Protein AF-A0A1Q7B709-F1 (afdb_monomer_lite)

Secondary structure (DSSP, 8-state):
-PBPB--HHHHHHHTT--HHHHHHHHHTT----STT-SS-SSTTS-BHHHHHHHHHHHHHTTTS-HHHHHHHHHHTHHHHHHHHHHHHHH---EEEEEEEEETTEEEEEEEEGGGHHHHHHTSSPPSEEEEEEHHHHHHHHHHHHHHHT---TTSBSS--TT-HHHHHHHHHHHHHHHHH-SS--TTT--PPPPPPPHHHHHHHHHHHHT-----

Radius of gyration: 16.64 Å; chains: 1; bounding box: 38×43×44 Å

pLDDT: mean 88.57, std 10.77, range [28.23, 97.81]

Foldseek 3Di:
DFFAWDAPVVLCQLLVHDPVNLVVCLVVVLAAAAQLDSAALPNGIRTLRRSVLSLQLVQVCVPDPSQLSSNCSSLPNLALVLQLLCCFVPVAFKKWKWFAQDVQAIDIHMDGPVCVVVVCVPHHDTPDMGIDGNNVSVVSSVVSCVVVVNDPPVHGSDDHCPPPLNVVSSVVSVVQSCVFCVGDGSVVDTDRRDGDDPVNSVVSVCSNVVPPPDD

Sequence (215 aa):
MPILTLTNRQLLALTNTTANQYRQDKFREQAVAAFGAAEPILEDRPLLVDAMAMIIRDDLARSIPRRAAATTVRAFWDKWIEAIARVEHRGEEVVFAVAEQSEGVWWCGTGPAQQLPAFVANQPPLRRLVIANAPQLYSELQNRADKLRFDLSAGDLFLAPDDPLFISWVTEFREQREALQRKFDPLHGGRAPPRPSAQQRKALEVLACGVAAGP

Structure (mmCIF, N/CA/C/O backbone):
data_AF-A0A1Q7B709-F1
#
_entry.id   AF-A0A1Q7B709-F1
#
loop_
_atom_site.group_PDB
_atom_site.id
_atom_site.type_symbol
_atom_site.label_atom_id
_atom_site.label_alt_id
_atom_site.label_comp_id
_atom_site.label_asym_id
_atom_site.label_entity_id
_atom_site.label_seq_id
_atom_site.pdbx_PDB_ins_code
_atom_site.Cartn_x
_atom_site.Cartn_y
_atom_site.Cartn_z
_atom_site.occupancy
_atom_site.B_iso_or_equiv
_atom_site.auth_seq_id
_atom_site.auth_comp_id
_atom_site.auth_asym_id
_atom_site.auth_atom_id
_atom_site.pdbx_PDB_model_num
ATOM 1 N N . MET A 1 1 ? -15.523 9.806 3.742 1.00 80.31 1 MET A N 1
ATOM 2 C CA . MET A 1 1 ? -15.758 9.490 5.172 1.00 80.31 1 MET A CA 1
ATOM 3 C C . MET A 1 1 ? -14.425 9.661 5.916 1.00 80.31 1 MET A C 1
ATOM 5 O O . MET A 1 1 ? -13.471 10.066 5.253 1.00 80.31 1 MET A O 1
ATOM 9 N N . PRO A 1 2 ? -14.298 9.507 7.253 1.00 89.94 2 PRO A N 1
ATOM 10 C CA . PRO A 1 2 ? -12.964 9.516 7.865 1.00 89.94 2 PRO A CA 1
ATOM 11 C C . PRO A 1 2 ? -12.120 8.341 7.355 1.00 89.94 2 PRO A C 1
ATOM 13 O O . PRO A 1 2 ? -12.664 7.301 6.983 1.00 89.94 2 PRO A O 1
ATOM 16 N N . ILE A 1 3 ? -10.795 8.492 7.381 1.00 91.94 3 ILE A N 1
ATOM 17 C CA . ILE A 1 3 ? -9.884 7.375 7.100 1.00 91.94 3 ILE A CA 1
ATOM 18 C C . ILE A 1 3 ? -9.846 6.461 8.325 1.00 91.94 3 ILE A C 1
ATOM 20 O O . ILE A 1 3 ? -9.596 6.917 9.444 1.00 91.94 3 ILE A O 1
ATOM 24 N N . LEU A 1 4 ? -10.065 5.164 8.118 1.00 93.12 4 LEU A N 1
ATOM 25 C CA . LEU A 1 4 ? -10.069 4.185 9.197 1.00 93.12 4 LEU A CA 1
ATOM 26 C C . LEU A 1 4 ? -8.676 3.997 9.800 1.00 93.12 4 LEU A C 1
ATOM 28 O O . LEU A 1 4 ? -7.665 3.875 9.103 1.00 93.12 4 LEU A O 1
ATOM 32 N N . THR A 1 5 ? -8.652 3.906 11.127 1.00 93.50 5 THR A N 1
ATOM 33 C CA . THR A 1 5 ? -7.454 3.601 11.909 1.00 93.50 5 THR A CA 1
ATOM 34 C C . THR A 1 5 ? -7.609 2.282 12.646 1.00 93.50 5 THR A C 1
ATOM 36 O O . THR A 1 5 ? -8.707 1.764 12.846 1.00 93.50 5 THR A O 1
ATOM 39 N N . LEU A 1 6 ? -6.475 1.734 13.051 1.00 92.44 6 LEU A N 1
ATOM 40 C CA . LEU A 1 6 ? -6.332 0.485 13.766 1.00 92.44 6 LEU A CA 1
ATOM 41 C C . LEU A 1 6 ? -5.486 0.723 15.012 1.00 92.44 6 LEU A C 1
ATOM 43 O O . LEU A 1 6 ? -4.665 1.632 15.078 1.00 92.44 6 LEU A O 1
ATOM 47 N N . THR A 1 7 ? -5.614 -0.163 15.987 1.00 92.50 7 THR A N 1
ATOM 48 C CA . THR A 1 7 ? -4.548 -0.392 16.965 1.00 92.50 7 THR A CA 1
ATOM 49 C C . THR A 1 7 ? -3.462 -1.275 16.347 1.00 92.50 7 THR A C 1
ATOM 51 O O . THR A 1 7 ? -3.735 -2.095 15.465 1.00 92.50 7 THR A O 1
ATOM 54 N N . ASN A 1 8 ? -2.237 -1.217 16.880 1.00 91.81 8 ASN A N 1
ATOM 55 C CA . ASN A 1 8 ? -1.156 -2.124 16.466 1.00 91.81 8 ASN A CA 1
ATOM 56 C C . ASN A 1 8 ? -1.558 -3.610 16.553 1.00 91.81 8 ASN A C 1
ATOM 58 O O . ASN A 1 8 ? -1.199 -4.410 15.692 1.00 91.81 8 ASN A O 1
ATOM 62 N N . ARG A 1 9 ? -2.363 -3.992 17.553 1.00 92.88 9 ARG A N 1
ATOM 63 C CA . ARG A 1 9 ? -2.880 -5.364 17.672 1.00 92.88 9 ARG A CA 1
ATOM 64 C C . ARG A 1 9 ? -3.806 -5.732 16.509 1.00 92.88 9 ARG A C 1
ATOM 66 O O . ARG A 1 9 ? -3.707 -6.845 16.000 1.00 92.88 9 ARG A O 1
ATOM 73 N N . GLN A 1 10 ? -4.696 -4.826 16.107 1.00 94.44 10 GLN A N 1
ATOM 74 C CA . GLN A 1 10 ? -5.619 -5.056 14.992 1.00 94.44 10 GLN A CA 1
ATOM 75 C C . GLN A 1 10 ? -4.877 -5.123 13.656 1.00 94.44 10 GLN A C 1
ATOM 77 O O . GLN A 1 10 ? -5.159 -6.025 12.872 1.00 94.44 10 GLN A O 1
ATOM 82 N N . LEU A 1 11 ? -3.886 -4.251 13.434 1.00 95.44 11 LEU A N 1
ATOM 83 C CA . LEU A 1 11 ? -3.010 -4.297 12.258 1.00 95.44 11 LEU A CA 1
ATOM 84 C C . LEU A 1 11 ? -2.342 -5.672 12.115 1.00 95.44 11 LEU A C 1
ATOM 86 O O . LEU A 1 11 ? -2.424 -6.313 11.067 1.00 95.44 11 LEU A O 1
ATOM 90 N N . LEU A 1 12 ? -1.716 -6.155 13.191 1.00 95.38 12 LEU A N 1
ATOM 91 C CA . LEU A 1 12 ? -1.047 -7.455 13.213 1.00 95.38 12 LEU A CA 1
ATOM 92 C C . LEU A 1 12 ? -2.025 -8.623 13.006 1.00 95.38 12 LEU A C 1
ATOM 94 O O . LEU A 1 12 ? -1.713 -9.564 12.278 1.00 95.38 12 LEU A O 1
ATOM 98 N N . ALA A 1 13 ? -3.225 -8.548 13.587 1.00 94.94 13 ALA A N 1
ATOM 99 C CA . ALA A 1 13 ? -4.262 -9.559 13.395 1.00 94.94 13 ALA A CA 1
ATOM 100 C C . ALA A 1 13 ? -4.782 -9.598 11.946 1.00 94.94 13 ALA A C 1
ATOM 102 O O . ALA A 1 13 ? -4.821 -10.668 11.344 1.00 94.94 13 ALA A O 1
ATOM 103 N N . LEU A 1 14 ? -5.112 -8.444 11.353 1.00 95.38 14 LEU A N 1
ATOM 104 C CA . LEU A 1 14 ? -5.592 -8.343 9.965 1.00 95.38 14 LEU A CA 1
ATOM 105 C C . LEU A 1 14 ? -4.566 -8.835 8.949 1.00 95.38 14 LEU A C 1
ATOM 107 O O . LEU A 1 14 ? -4.920 -9.357 7.895 1.00 95.38 14 LEU A O 1
ATOM 111 N N . THR A 1 15 ? -3.285 -8.682 9.256 1.00 95.56 15 THR A N 1
ATOM 112 C CA . THR A 1 15 ? -2.189 -9.068 8.363 1.00 95.56 15 THR A CA 1
ATOM 113 C C . THR A 1 15 ? -1.660 -10.470 8.654 1.00 95.56 15 THR A C 1
ATOM 115 O O . THR A 1 15 ? -0.709 -10.895 8.005 1.00 95.56 15 THR A O 1
ATOM 118 N N . ASN A 1 16 ? -2.258 -11.206 9.604 1.00 94.62 16 ASN A N 1
ATOM 119 C CA . ASN A 1 16 ? -1.751 -12.492 10.101 1.00 94.62 16 ASN A CA 1
ATOM 120 C C . ASN A 1 16 ? -0.254 -12.441 10.472 1.00 94.62 16 ASN A C 1
ATOM 122 O O . ASN A 1 16 ? 0.472 -13.423 10.329 1.00 94.62 16 ASN A O 1
ATOM 126 N N . THR A 1 17 ? 0.221 -11.285 10.940 1.00 95.19 17 THR A N 1
ATOM 127 C CA . THR A 1 17 ? 1.626 -11.053 11.273 1.00 95.19 17 THR A CA 1
ATOM 128 C C . THR A 1 17 ? 1.806 -11.118 12.782 1.00 95.19 17 THR A C 1
ATOM 130 O O . THR A 1 17 ? 1.151 -10.409 13.539 1.00 95.19 17 THR A O 1
ATOM 133 N N . THR A 1 18 ? 2.730 -11.950 13.257 1.00 95.88 18 THR A N 1
ATOM 134 C CA . THR A 1 18 ? 3.051 -11.981 14.693 1.00 95.88 18 THR A CA 1
ATOM 135 C C . THR A 1 18 ? 3.906 -10.776 15.092 1.00 95.88 18 THR A C 1
ATOM 137 O O . THR A 1 18 ? 4.687 -10.262 14.293 1.00 95.88 18 THR A O 1
ATOM 140 N N . ALA A 1 19 ? 3.858 -10.365 16.363 1.00 94.25 19 ALA A N 1
ATOM 141 C CA . ALA A 1 19 ? 4.724 -9.290 16.864 1.00 94.25 19 ALA A CA 1
ATOM 142 C C . ALA A 1 19 ? 6.224 -9.594 16.669 1.00 94.25 19 ALA A C 1
ATOM 144 O O . ALA A 1 19 ? 7.025 -8.694 16.419 1.00 94.25 19 ALA A O 1
ATOM 145 N N . ASN A 1 20 ? 6.622 -10.869 16.753 1.00 96.19 20 ASN A N 1
ATOM 146 C CA . ASN A 1 20 ? 8.004 -11.265 16.503 1.00 96.19 20 ASN A CA 1
ATOM 147 C C . ASN A 1 20 ? 8.388 -11.108 15.028 1.00 96.19 20 ASN A C 1
ATOM 149 O O . ASN A 1 20 ? 9.437 -10.540 14.733 1.00 96.19 20 ASN A O 1
ATOM 153 N N . GLN A 1 21 ? 7.522 -11.555 14.117 1.00 95.06 21 GLN A N 1
ATOM 154 C CA . GLN A 1 21 ? 7.723 -11.379 12.682 1.00 95.06 21 GLN A CA 1
ATOM 155 C C . GLN A 1 21 ? 7.777 -9.898 12.306 1.00 95.06 21 GLN A C 1
ATOM 157 O O . GLN A 1 21 ? 8.681 -9.498 11.585 1.00 95.06 21 GLN A O 1
ATOM 162 N N . TYR A 1 22 ? 6.894 -9.066 12.861 1.00 93.75 22 TYR A N 1
ATOM 163 C CA . TYR A 1 22 ? 6.904 -7.625 12.609 1.00 93.75 22 TYR A CA 1
ATOM 164 C C . TYR A 1 22 ? 8.218 -6.962 13.052 1.00 93.75 22 TYR A C 1
ATOM 166 O O . TYR A 1 22 ? 8.810 -6.185 12.306 1.00 93.75 22 TYR A O 1
ATOM 174 N N . ARG A 1 23 ? 8.743 -7.321 14.234 1.00 93.62 23 ARG A N 1
ATOM 175 C CA . ARG A 1 23 ? 10.065 -6.847 14.689 1.00 93.62 23 ARG A CA 1
ATOM 176 C C . ARG A 1 23 ? 11.200 -7.316 13.776 1.00 93.62 23 ARG A C 1
ATOM 178 O O . ARG A 1 23 ? 12.102 -6.535 13.481 1.00 93.62 23 ARG A O 1
ATOM 185 N N . GLN A 1 24 ? 11.164 -8.570 13.327 1.00 94.25 24 GLN A N 1
ATOM 186 C CA . GLN A 1 24 ? 12.161 -9.100 12.393 1.00 94.25 24 GLN A CA 1
ATOM 187 C C . GLN A 1 24 ? 12.094 -8.406 11.031 1.00 94.25 24 GLN A C 1
ATOM 189 O O . GLN A 1 24 ? 13.140 -8.088 10.470 1.00 94.25 24 GLN A O 1
ATOM 194 N N . ASP A 1 25 ? 10.887 -8.132 10.532 1.00 94.12 25 ASP A N 1
ATOM 195 C CA . ASP A 1 25 ? 10.677 -7.389 9.294 1.00 94.12 25 ASP A CA 1
ATOM 196 C C . ASP A 1 25 ? 11.301 -5.991 9.399 1.00 94.12 25 ASP A C 1
ATOM 198 O O . ASP A 1 25 ? 12.017 -5.581 8.487 1.00 94.12 25 ASP A O 1
ATOM 202 N N . LYS A 1 26 ? 11.116 -5.282 10.522 1.00 91.38 26 LYS A N 1
ATOM 203 C CA . LYS A 1 26 ? 11.765 -3.978 10.756 1.00 91.38 26 LYS A CA 1
ATOM 204 C C . LYS A 1 26 ? 13.289 -4.091 10.728 1.00 91.38 26 LYS A C 1
ATOM 206 O O . LYS A 1 26 ? 13.943 -3.381 9.970 1.00 91.38 26 LYS A O 1
ATOM 211 N N . PHE A 1 27 ? 13.848 -5.028 11.497 1.00 91.19 27 PHE A N 1
ATOM 212 C CA . PHE A 1 27 ? 15.299 -5.226 11.589 1.00 91.19 27 PHE A CA 1
ATOM 213 C C . PHE A 1 27 ? 15.944 -5.589 10.243 1.00 91.19 27 PHE A C 1
ATOM 215 O O . PHE A 1 27 ? 17.085 -5.223 9.981 1.00 91.19 27 PHE A O 1
ATOM 222 N N . ARG A 1 28 ? 15.220 -6.308 9.378 1.00 90.75 28 ARG A N 1
ATOM 223 C CA . ARG A 1 28 ? 15.708 -6.767 8.068 1.00 90.75 28 ARG A CA 1
ATOM 224 C C . ARG A 1 28 ? 15.340 -5.840 6.907 1.00 90.75 28 ARG A C 1
ATOM 226 O O . ARG A 1 28 ? 15.521 -6.240 5.758 1.00 90.75 28 ARG A O 1
ATOM 233 N N . GLU A 1 29 ? 14.807 -4.648 7.184 1.00 88.88 29 GLU A N 1
ATOM 234 C CA . GLU A 1 29 ? 14.332 -3.689 6.171 1.00 88.88 29 GLU A CA 1
ATOM 235 C C . GLU A 1 29 ? 13.220 -4.252 5.255 1.00 88.88 29 GLU A C 1
ATOM 237 O O . GLU A 1 29 ? 13.118 -3.909 4.076 1.00 88.88 29 GLU A O 1
ATOM 242 N N . GLN A 1 30 ? 12.393 -5.149 5.794 1.00 93.81 30 GLN A N 1
ATOM 243 C CA . GLN A 1 30 ? 11.277 -5.837 5.126 1.00 93.81 30 GLN A CA 1
ATOM 244 C C . GLN A 1 30 ? 9.901 -5.343 5.601 1.00 93.81 30 GLN A C 1
ATOM 246 O O . GLN A 1 30 ? 8.860 -5.815 5.129 1.00 93.81 30 GLN A O 1
ATOM 251 N N . ALA A 1 31 ? 9.884 -4.412 6.553 1.00 93.81 31 ALA A N 1
ATOM 252 C CA . ALA A 1 31 ? 8.671 -3.748 6.990 1.00 93.81 31 ALA A CA 1
ATOM 253 C C . ALA A 1 31 ? 8.192 -2.745 5.931 1.00 93.81 31 ALA A C 1
ATOM 255 O O . ALA A 1 31 ? 8.988 -2.155 5.190 1.00 93.81 31 ALA A O 1
ATOM 256 N N . VAL A 1 32 ? 6.874 -2.607 5.841 1.00 94.94 32 VAL A N 1
ATOM 257 C CA . VAL A 1 32 ? 6.184 -1.757 4.875 1.00 94.94 32 VAL A CA 1
ATOM 258 C C . VAL A 1 32 ? 4.978 -1.123 5.546 1.00 94.94 32 VAL A C 1
ATOM 260 O O . VAL A 1 32 ? 4.360 -1.727 6.422 1.00 94.94 32 VAL A O 1
ATOM 263 N N . ALA A 1 33 ? 4.654 0.075 5.098 1.00 94.50 33 ALA A N 1
ATOM 264 C CA . ALA A 1 33 ? 3.489 0.842 5.485 1.00 94.50 33 ALA A CA 1
ATOM 265 C C . ALA A 1 33 ? 3.070 1.728 4.303 1.00 94.50 33 ALA A C 1
ATOM 267 O O . ALA A 1 33 ? 3.724 1.740 3.249 1.00 94.50 33 ALA A O 1
ATOM 268 N N . ALA A 1 34 ? 1.977 2.461 4.472 1.00 91.69 34 ALA A N 1
ATOM 269 C CA . ALA A 1 34 ? 1.535 3.450 3.510 1.00 91.69 34 ALA A CA 1
ATOM 270 C C . ALA A 1 34 ? 2.602 4.533 3.258 1.00 91.69 34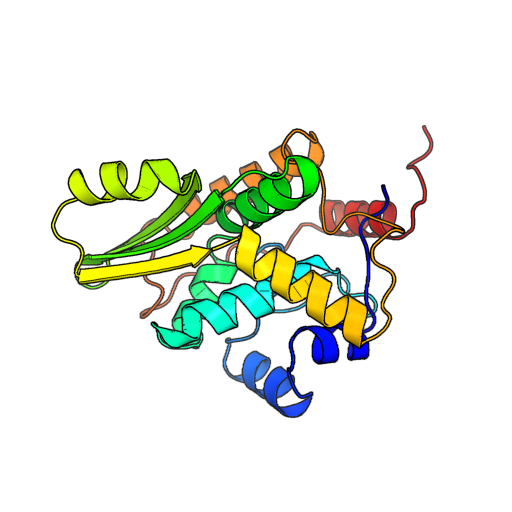 ALA A C 1
ATOM 272 O O . ALA A 1 34 ? 3.561 4.697 4.017 1.00 91.69 34 ALA A O 1
ATOM 273 N N . PHE A 1 35 ? 2.436 5.277 2.163 1.00 89.88 35 PHE A N 1
ATOM 274 C CA . PHE A 1 35 ? 3.329 6.369 1.748 1.00 89.88 35 PHE A CA 1
ATOM 275 C C . PHE A 1 35 ? 4.799 5.978 1.586 1.00 89.88 35 PHE A C 1
ATOM 277 O O . PHE A 1 35 ? 5.712 6.739 1.908 1.00 89.88 35 PHE A O 1
ATOM 284 N N . GLY A 1 36 ? 5.045 4.754 1.136 1.00 87.62 36 GLY A N 1
ATOM 285 C CA . GLY A 1 36 ? 6.398 4.265 0.913 1.00 87.62 36 GLY A CA 1
ATOM 286 C C . GLY A 1 36 ? 7.236 4.081 2.180 1.00 87.62 36 GLY A C 1
ATOM 287 O O . GLY A 1 36 ? 8.447 3.858 2.094 1.00 87.62 36 GLY A O 1
ATOM 288 N N . ALA A 1 37 ? 6.620 4.156 3.362 1.00 89.50 37 ALA A N 1
ATOM 289 C CA . ALA A 1 37 ? 7.320 4.052 4.630 1.00 89.50 37 ALA A CA 1
ATOM 290 C C . ALA A 1 37 ? 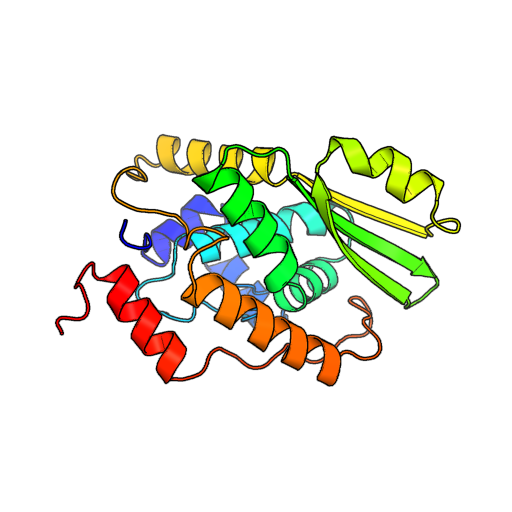7.614 2.591 5.005 1.00 89.50 37 ALA A C 1
ATOM 292 O O . ALA A 1 37 ? 6.977 1.648 4.539 1.00 89.50 37 ALA A O 1
ATOM 293 N N . ALA A 1 38 ? 8.612 2.395 5.869 1.00 89.31 38 ALA A N 1
ATOM 294 C CA . ALA A 1 38 ? 8.866 1.092 6.487 1.00 89.31 38 ALA A CA 1
ATOM 295 C C . ALA A 1 38 ? 7.942 0.825 7.686 1.00 89.31 38 ALA A C 1
ATOM 297 O O . ALA A 1 38 ? 7.792 -0.318 8.099 1.00 89.31 38 ALA A O 1
ATOM 298 N N . GLU A 1 39 ? 7.350 1.872 8.259 1.00 90.12 39 GLU A N 1
ATOM 299 C CA . GLU A 1 39 ? 6.545 1.808 9.478 1.00 90.12 39 GLU A CA 1
ATOM 300 C C . GLU A 1 39 ? 5.354 2.767 9.369 1.00 90.12 39 GLU A C 1
ATOM 302 O O . GLU A 1 39 ? 5.475 3.766 8.648 1.00 90.12 39 GLU A O 1
ATOM 307 N N . PRO A 1 40 ? 4.234 2.485 10.068 1.00 90.31 40 PRO A N 1
ATOM 308 C CA . PRO A 1 40 ? 3.076 3.367 10.104 1.00 90.31 40 PRO A CA 1
ATOM 309 C C . PRO A 1 40 ? 3.467 4.792 10.471 1.00 90.31 40 PRO A C 1
ATOM 311 O O . PRO A 1 40 ? 4.267 5.028 11.373 1.00 90.31 40 PRO A O 1
ATOM 314 N N . ILE A 1 41 ? 2.872 5.750 9.773 1.00 86.50 41 ILE A N 1
ATOM 315 C CA . ILE A 1 41 ? 3.125 7.174 10.009 1.00 86.50 41 ILE A CA 1
ATOM 316 C C . ILE A 1 41 ? 2.553 7.625 11.349 1.00 86.50 41 ILE A C 1
ATOM 318 O O . ILE A 1 41 ? 3.147 8.460 12.030 1.00 86.50 41 ILE A O 1
ATOM 322 N N . LEU A 1 42 ? 1.389 7.079 11.692 1.00 85.69 42 LEU A N 1
ATOM 323 C CA . LEU A 1 42 ? 0.704 7.295 12.954 1.00 85.69 42 LEU A CA 1
ATOM 324 C C . LEU A 1 42 ? 0.964 6.063 13.829 1.00 85.69 42 LEU A C 1
ATOM 326 O O . LEU A 1 42 ? 0.177 5.123 13.832 1.00 85.69 42 LEU A O 1
ATOM 330 N N . GLU A 1 43 ? 2.104 6.032 14.520 1.00 77.94 43 GLU A N 1
ATOM 331 C CA . GLU A 1 43 ? 2.618 4.819 15.188 1.00 77.94 43 GLU A CA 1
ATOM 332 C C . GLU A 1 43 ? 1.644 4.214 16.219 1.00 77.94 43 GLU A C 1
ATOM 334 O O . GLU A 1 43 ? 1.508 2.989 16.305 1.00 77.94 43 GLU A O 1
ATOM 339 N N . ASP A 1 44 ? 0.921 5.060 16.957 1.00 82.38 44 ASP A N 1
ATOM 340 C CA . ASP A 1 44 ? -0.067 4.631 17.958 1.00 82.38 44 ASP A CA 1
ATOM 341 C C . ASP A 1 44 ? -1.441 4.300 17.357 1.00 82.38 44 ASP A C 1
ATOM 343 O O . ASP A 1 44 ? -2.246 3.602 17.980 1.00 82.38 44 ASP A O 1
ATOM 347 N N . ARG A 1 45 ? -1.716 4.794 16.143 1.00 85.56 45 ARG A N 1
ATOM 348 C CA . ARG A 1 45 ? -2.982 4.606 15.421 1.00 85.56 45 ARG A CA 1
ATOM 349 C C . ARG A 1 45 ? -2.730 4.344 13.931 1.00 85.56 45 ARG A C 1
ATOM 351 O O . ARG A 1 45 ? -3.054 5.214 13.118 1.00 85.56 45 ARG A O 1
ATOM 358 N N . PRO A 1 46 ? -2.140 3.188 13.564 1.00 91.00 46 PRO A N 1
ATOM 359 C CA . PRO A 1 46 ? -1.901 2.855 12.165 1.00 91.00 46 PRO A CA 1
ATOM 360 C C . PRO A 1 46 ? -3.154 3.022 11.310 1.00 91.00 46 PRO A C 1
ATOM 362 O O . PRO A 1 46 ? -4.269 2.771 11.770 1.00 91.00 46 PRO A O 1
ATOM 365 N N . LEU A 1 47 ? -2.979 3.415 10.056 1.00 94.00 47 LEU A N 1
ATOM 366 C CA . LEU A 1 47 ? -4.085 3.512 9.114 1.00 94.00 47 LEU A CA 1
ATOM 367 C C . LEU A 1 47 ? -4.477 2.104 8.645 1.00 94.00 47 LEU A C 1
ATOM 369 O O . LEU A 1 47 ? -3.628 1.218 8.529 1.00 94.00 47 LEU A O 1
ATOM 373 N N . LEU A 1 48 ? -5.745 1.886 8.295 1.00 94.62 48 LEU A N 1
ATOM 374 C CA . LEU A 1 48 ? -6.177 0.616 7.694 1.00 94.62 48 LEU A CA 1
ATOM 375 C C . LEU A 1 48 ? -5.394 0.301 6.406 1.00 94.62 48 LEU A C 1
ATOM 377 O O . LEU A 1 48 ? -5.058 -0.853 6.141 1.00 94.62 48 LEU A O 1
ATOM 381 N N . VAL A 1 49 ? -5.017 1.332 5.646 1.00 95.69 49 VAL A N 1
ATOM 382 C CA . VAL A 1 49 ? -4.172 1.194 4.453 1.00 95.69 49 VAL A CA 1
ATOM 383 C C . VAL A 1 49 ? -2.764 0.647 4.746 1.00 95.69 49 VAL A C 1
ATOM 385 O O . VAL A 1 49 ? -2.161 0.017 3.874 1.00 95.69 49 VAL A O 1
ATOM 388 N N . ASP A 1 50 ? -2.249 0.780 5.975 1.00 96.38 50 ASP A N 1
ATOM 389 C CA . ASP A 1 50 ? -0.984 0.143 6.369 1.00 96.38 50 ASP A CA 1
ATOM 390 C C . ASP A 1 50 ? -1.105 -1.392 6.346 1.00 96.38 50 ASP A C 1
ATOM 392 O O . ASP A 1 50 ? -0.163 -2.087 5.957 1.00 96.38 50 ASP A O 1
ATOM 396 N N . ALA A 1 51 ? -2.286 -1.937 6.672 1.00 96.75 51 ALA A N 1
ATOM 397 C CA . ALA A 1 51 ? -2.557 -3.370 6.544 1.00 96.75 51 ALA A CA 1
ATOM 398 C C . ALA A 1 51 ? -2.509 -3.821 5.076 1.00 96.75 51 ALA A C 1
ATOM 400 O O . ALA A 1 51 ? -1.951 -4.881 4.781 1.00 96.75 51 ALA A O 1
ATOM 401 N N . MET A 1 52 ? -3.019 -3.006 4.145 1.00 97.31 52 MET A N 1
ATOM 402 C CA . MET A 1 52 ? -2.926 -3.306 2.712 1.00 97.31 52 MET A CA 1
ATOM 403 C C . MET A 1 52 ? -1.487 -3.318 2.209 1.00 97.31 52 MET A C 1
ATOM 405 O O . MET A 1 52 ? -1.133 -4.223 1.456 1.00 97.31 52 MET A O 1
ATOM 409 N N . ALA A 1 53 ? -0.634 -2.396 2.666 1.00 97.19 53 ALA A N 1
ATOM 410 C CA . ALA A 1 53 ? 0.791 -2.420 2.324 1.00 97.19 53 ALA A CA 1
ATOM 411 C C . ALA A 1 53 ? 1.429 -3.772 2.697 1.00 97.19 53 ALA A C 1
ATOM 413 O O . ALA A 1 53 ? 2.136 -4.387 1.893 1.00 97.19 53 ALA A O 1
ATOM 414 N N . MET A 1 54 ? 1.144 -4.264 3.908 1.00 97.81 54 MET A N 1
ATOM 415 C CA . MET A 1 54 ? 1.650 -5.549 4.398 1.00 97.81 54 MET A CA 1
ATOM 416 C C . MET A 1 54 ? 1.095 -6.735 3.599 1.00 97.81 54 MET A C 1
ATOM 418 O O . MET A 1 54 ? 1.870 -7.614 3.220 1.00 97.81 54 MET A O 1
ATOM 422 N N . ILE A 1 55 ? -0.208 -6.735 3.293 1.00 97.69 55 ILE A N 1
ATOM 423 C CA . ILE A 1 55 ? -0.866 -7.778 2.489 1.00 97.69 55 ILE A CA 1
ATOM 424 C C . ILE A 1 55 ? -0.269 -7.842 1.078 1.00 97.69 55 ILE A C 1
ATOM 426 O O . ILE A 1 55 ? 0.102 -8.925 0.630 1.00 97.69 55 ILE A O 1
ATOM 430 N N . ILE A 1 56 ? -0.098 -6.700 0.404 1.00 97.25 56 ILE A N 1
ATOM 431 C CA . ILE A 1 56 ? 0.491 -6.642 -0.944 1.00 97.25 56 ILE A CA 1
ATOM 432 C C . ILE A 1 56 ? 1.933 -7.157 -0.919 1.00 97.25 56 ILE A C 1
ATOM 434 O O . ILE A 1 56 ? 2.322 -7.950 -1.774 1.00 97.25 56 ILE A O 1
ATOM 438 N N . ARG A 1 57 ? 2.740 -6.761 0.076 1.00 96.50 57 ARG A N 1
ATOM 439 C CA . ARG A 1 57 ? 4.108 -7.284 0.229 1.00 96.50 57 ARG A CA 1
ATOM 440 C C . ARG A 1 57 ? 4.095 -8.802 0.378 1.00 96.50 57 ARG A C 1
ATOM 442 O O . ARG A 1 57 ? 4.923 -9.468 -0.237 1.00 96.50 57 ARG A O 1
ATOM 449 N N . ASP A 1 58 ? 3.220 -9.333 1.225 1.00 96.88 58 ASP A N 1
ATOM 450 C CA . ASP A 1 58 ? 3.158 -10.769 1.494 1.00 96.88 58 ASP A CA 1
ATOM 451 C C . ASP A 1 58 ? 2.694 -11.560 0.268 1.00 96.88 58 ASP A C 1
ATOM 453 O O . ASP A 1 58 ? 3.216 -12.648 0.026 1.00 96.88 58 ASP A O 1
ATOM 457 N N . ASP A 1 59 ? 1.797 -10.992 -0.539 1.00 97.06 59 ASP A N 1
ATOM 458 C CA . ASP A 1 59 ? 1.388 -11.569 -1.817 1.00 97.06 59 ASP A CA 1
ATOM 459 C C . ASP A 1 59 ? 2.544 -11.595 -2.829 1.00 97.06 59 ASP A C 1
ATOM 461 O O . ASP A 1 59 ? 2.904 -12.659 -3.334 1.00 97.06 59 ASP A O 1
ATOM 465 N N . LEU A 1 60 ? 3.238 -10.468 -3.027 1.00 95.56 60 LEU A N 1
ATOM 466 C CA . LEU A 1 60 ? 4.422 -10.406 -3.895 1.00 95.56 60 LEU A CA 1
ATOM 467 C C . LEU A 1 60 ? 5.541 -11.346 -3.422 1.00 95.56 60 LEU A C 1
ATOM 469 O O . LEU A 1 60 ? 6.232 -11.963 -4.237 1.00 95.56 60 LEU A O 1
ATOM 473 N N . ALA A 1 61 ? 5.722 -11.488 -2.106 1.00 95.56 61 ALA A N 1
ATOM 474 C CA . ALA A 1 61 ? 6.754 -12.337 -1.514 1.00 95.56 61 ALA A CA 1
ATOM 475 C C . ALA A 1 61 ? 6.564 -13.839 -1.807 1.00 95.56 61 ALA A C 1
ATOM 477 O O . ALA A 1 61 ? 7.477 -14.626 -1.551 1.00 95.56 61 ALA A O 1
ATOM 478 N N . ARG A 1 62 ? 5.415 -14.245 -2.366 1.00 94.56 62 ARG A N 1
ATOM 479 C CA . ARG A 1 62 ? 5.195 -15.604 -2.889 1.00 94.56 62 ARG A CA 1
ATOM 480 C C . ARG A 1 62 ? 5.980 -15.873 -4.175 1.00 94.56 62 ARG A C 1
ATOM 482 O O . ARG A 1 62 ? 6.234 -17.031 -4.491 1.00 94.56 62 ARG A O 1
ATOM 489 N N . SER A 1 63 ? 6.369 -14.828 -4.908 1.00 92.88 63 SER A N 1
ATOM 490 C CA . SER A 1 63 ? 7.033 -14.942 -6.217 1.00 92.88 63 SER A CA 1
ATOM 491 C C . SER A 1 63 ? 8.401 -14.259 -6.288 1.00 92.88 63 SER A C 1
ATOM 493 O O . SER A 1 63 ? 9.212 -14.608 -7.146 1.00 92.88 63 SER A O 1
ATOM 495 N N . ILE A 1 64 ? 8.685 -13.296 -5.407 1.00 91.44 64 ILE A N 1
ATOM 496 C CA . ILE A 1 64 ? 9.988 -12.617 -5.317 1.00 91.44 64 ILE A CA 1
ATOM 497 C C . ILE A 1 64 ? 10.510 -12.611 -3.876 1.00 91.44 64 ILE A C 1
ATOM 499 O O . ILE A 1 64 ? 9.723 -12.750 -2.942 1.00 91.44 64 ILE A O 1
ATOM 503 N N . PRO A 1 65 ? 11.827 -12.429 -3.647 1.00 92.12 65 PRO A N 1
ATOM 504 C CA . PRO A 1 65 ? 12.360 -12.346 -2.291 1.00 92.12 65 PRO A CA 1
ATOM 505 C C . PRO A 1 65 ? 11.624 -11.293 -1.453 1.00 92.12 65 PRO A C 1
ATOM 507 O O . PRO A 1 65 ? 11.378 -10.184 -1.922 1.00 92.12 65 PRO A O 1
ATOM 510 N N . ARG A 1 66 ? 11.328 -11.598 -0.184 1.00 93.94 66 ARG A N 1
ATOM 511 C CA . ARG A 1 66 ? 10.559 -10.709 0.713 1.00 93.94 66 ARG A CA 1
ATOM 512 C C . ARG A 1 66 ? 11.115 -9.284 0.798 1.00 93.94 66 ARG A C 1
ATOM 514 O O . ARG A 1 66 ? 10.346 -8.329 0.830 1.00 93.94 66 ARG A O 1
ATOM 521 N N . ARG A 1 67 ? 12.445 -9.127 0.791 1.00 91.69 67 ARG A N 1
ATOM 522 C CA . ARG A 1 67 ? 13.102 -7.808 0.738 1.00 91.69 67 ARG A CA 1
ATOM 523 C C . ARG A 1 67 ? 12.757 -7.054 -0.546 1.00 91.69 67 ARG A C 1
ATOM 525 O O . ARG A 1 67 ? 12.438 -5.876 -0.478 1.00 91.69 67 ARG A O 1
ATOM 532 N N . ALA A 1 68 ? 12.760 -7.738 -1.686 1.00 90.31 68 ALA A N 1
ATOM 533 C CA . ALA A 1 68 ? 12.395 -7.165 -2.976 1.00 90.31 68 ALA A CA 1
ATOM 534 C C . ALA A 1 68 ? 10.912 -6.771 -3.021 1.00 90.31 68 ALA A C 1
ATOM 536 O O . ALA A 1 68 ? 10.587 -5.672 -3.468 1.00 90.31 68 ALA A O 1
ATOM 537 N N . ALA A 1 69 ? 10.025 -7.610 -2.476 1.00 93.75 69 ALA A N 1
ATOM 538 C CA . ALA A 1 69 ? 8.612 -7.275 -2.298 1.00 93.75 69 ALA A CA 1
ATOM 539 C C . ALA A 1 69 ? 8.433 -6.020 -1.432 1.00 93.75 69 ALA A C 1
ATOM 541 O O . ALA A 1 69 ? 7.738 -5.089 -1.831 1.00 93.75 69 ALA A O 1
ATOM 542 N N . ALA A 1 70 ? 9.121 -5.942 -0.289 1.00 94.00 70 ALA A N 1
ATOM 543 C CA . ALA A 1 70 ? 9.050 -4.787 0.600 1.00 94.00 70 ALA A CA 1
ATOM 544 C C . ALA A 1 70 ? 9.600 -3.505 -0.043 1.00 94.00 70 ALA A C 1
ATOM 546 O O . ALA A 1 70 ? 9.015 -2.432 0.094 1.00 94.00 70 ALA A O 1
ATOM 547 N N . THR A 1 71 ? 10.715 -3.601 -0.769 1.00 91.38 71 THR A N 1
ATOM 548 C CA . THR A 1 71 ? 11.261 -2.488 -1.557 1.00 91.38 71 THR A CA 1
ATOM 549 C C . THR A 1 71 ? 10.284 -2.048 -2.640 1.00 91.38 71 THR A C 1
ATOM 551 O O . THR A 1 71 ? 10.101 -0.852 -2.818 1.00 91.38 71 THR A O 1
ATOM 554 N N . THR A 1 72 ? 9.607 -2.981 -3.310 1.00 91.56 72 THR A N 1
ATOM 555 C CA . THR A 1 72 ? 8.635 -2.677 -4.371 1.00 91.56 72 THR A CA 1
ATOM 556 C C . THR A 1 72 ? 7.393 -1.975 -3.832 1.00 91.56 72 THR A C 1
ATOM 558 O O . THR A 1 72 ? 7.022 -0.925 -4.348 1.00 91.56 72 THR A O 1
ATOM 561 N N . VAL A 1 73 ? 6.794 -2.495 -2.754 1.00 94.12 73 VAL A N 1
ATOM 562 C CA . VAL A 1 73 ? 5.637 -1.865 -2.093 1.00 94.12 73 VAL A CA 1
ATOM 563 C C . VAL A 1 73 ? 5.983 -0.464 -1.609 1.00 94.12 73 VAL A C 1
ATOM 565 O O . VAL A 1 73 ? 5.196 0.461 -1.795 1.00 94.12 73 VAL A O 1
ATOM 568 N N . ARG A 1 74 ? 7.172 -0.278 -1.025 1.00 92.12 74 ARG A N 1
ATOM 569 C CA . ARG A 1 74 ? 7.598 1.049 -0.579 1.00 92.12 74 ARG A CA 1
ATOM 570 C C . ARG A 1 74 ? 7.871 1.988 -1.741 1.00 92.12 74 ARG A C 1
ATOM 572 O O . ARG A 1 74 ? 7.447 3.133 -1.714 1.00 92.12 74 ARG A O 1
ATOM 579 N N . ALA A 1 75 ? 8.589 1.512 -2.750 1.00 89.69 75 ALA A N 1
ATOM 580 C CA . ALA A 1 75 ? 8.965 2.326 -3.888 1.00 89.69 75 ALA A CA 1
ATOM 581 C C . ALA A 1 75 ? 7.741 2.771 -4.680 1.00 89.69 75 ALA A C 1
ATOM 583 O O . ALA A 1 75 ? 7.701 3.926 -5.041 1.00 89.69 75 ALA A O 1
ATOM 584 N N . PHE A 1 76 ? 6.740 1.920 -4.902 1.00 91.75 76 PHE A N 1
ATOM 585 C CA . PHE A 1 76 ? 5.615 2.213 -5.798 1.00 91.75 76 PHE A CA 1
ATOM 586 C C . PHE A 1 76 ? 4.290 2.411 -5.067 1.00 91.75 76 PHE A C 1
ATOM 588 O O . PHE A 1 76 ? 3.244 1.980 -5.558 1.00 91.75 76 PHE A O 1
ATOM 595 N N . TRP A 1 77 ? 4.333 3.088 -3.914 1.00 93.25 77 TRP A N 1
ATOM 596 C CA . TRP A 1 77 ? 3.132 3.529 -3.197 1.00 93.25 77 TRP A CA 1
ATOM 597 C C . TRP A 1 77 ? 2.115 4.173 -4.131 1.00 93.25 77 TRP A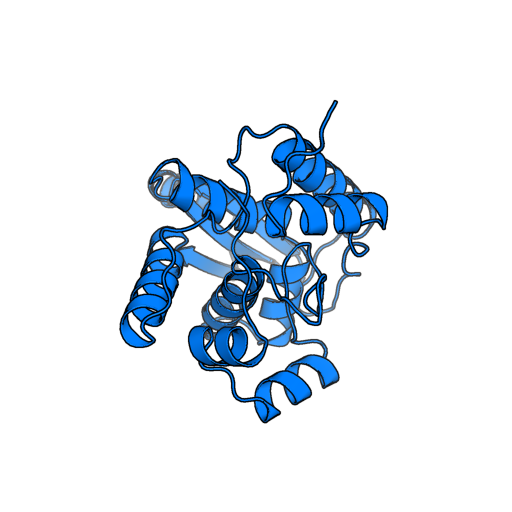 C 1
ATOM 599 O O . TRP A 1 77 ? 0.972 3.733 -4.138 1.00 93.25 77 TRP A O 1
ATOM 609 N N . ASP A 1 78 ? 2.544 5.113 -4.982 1.00 93.19 78 ASP A N 1
ATOM 610 C CA . ASP A 1 78 ? 1.663 5.823 -5.916 1.00 93.19 78 ASP A CA 1
ATOM 611 C C . ASP A 1 78 ? 0.867 4.889 -6.837 1.00 93.19 78 ASP A C 1
ATOM 613 O O . ASP A 1 78 ? -0.257 5.208 -7.204 1.00 93.19 78 ASP A O 1
ATOM 617 N N . LYS A 1 79 ? 1.421 3.725 -7.197 1.00 94.31 79 LYS A N 1
ATOM 618 C CA . LYS A 1 79 ? 0.776 2.775 -8.113 1.00 94.31 79 LYS A CA 1
ATOM 619 C C . LYS A 1 79 ? -0.207 1.865 -7.406 1.00 94.31 79 LYS A C 1
ATOM 621 O O . LYS A 1 79 ? -1.324 1.677 -7.887 1.00 94.31 79 LYS A O 1
ATOM 626 N N . TRP A 1 80 ? 0.205 1.268 -6.292 1.00 95.75 80 TRP A N 1
ATOM 627 C CA . TRP A 1 80 ? -0.669 0.323 -5.614 1.00 95.75 80 TRP A CA 1
ATOM 628 C C . TRP A 1 80 ? -1.770 1.037 -4.833 1.00 95.75 80 TRP A C 1
ATOM 630 O O . TRP A 1 80 ? -2.884 0.522 -4.797 1.00 95.75 80 TRP A O 1
ATOM 640 N N . ILE A 1 81 ? -1.524 2.231 -4.276 1.00 96.06 81 ILE A N 1
ATOM 641 C CA . ILE A 1 81 ? -2.588 2.973 -3.592 1.00 96.06 81 ILE A CA 1
ATOM 642 C C . ILE A 1 81 ? -3.673 3.424 -4.568 1.00 96.06 81 ILE A C 1
ATOM 644 O O . ILE A 1 81 ? -4.851 3.350 -4.242 1.00 96.06 81 ILE A O 1
ATOM 648 N N . GLU A 1 82 ? -3.296 3.805 -5.791 1.00 96.06 82 GLU A N 1
ATOM 649 C CA . GLU A 1 82 ? -4.241 4.115 -6.865 1.00 96.06 82 GLU A CA 1
ATOM 650 C C . GLU A 1 82 ? -5.111 2.903 -7.214 1.00 96.06 82 GLU A C 1
ATOM 652 O O . GLU A 1 82 ? -6.324 3.046 -7.366 1.00 96.06 82 GLU A O 1
ATOM 657 N N . ALA A 1 83 ? -4.525 1.702 -7.280 1.00 96.38 83 ALA A N 1
ATOM 658 C CA . ALA A 1 83 ? -5.296 0.479 -7.496 1.00 96.38 83 ALA A CA 1
ATOM 659 C C . ALA A 1 83 ? -6.317 0.251 -6.372 1.00 96.38 83 ALA A C 1
ATOM 661 O O . ALA A 1 83 ? -7.488 0.006 -6.650 1.00 96.38 83 ALA A O 1
ATOM 662 N N . ILE A 1 84 ? -5.892 0.378 -5.113 1.00 96.88 84 ILE A N 1
ATOM 663 C CA . ILE A 1 84 ? -6.770 0.177 -3.954 1.00 96.88 84 ILE A CA 1
ATOM 664 C C . ILE A 1 84 ? -7.874 1.237 -3.884 1.00 96.88 84 ILE A C 1
ATOM 666 O O . ILE A 1 84 ? -9.028 0.876 -3.682 1.00 96.88 84 ILE A O 1
ATOM 670 N N . ALA A 1 85 ? -7.562 2.512 -4.124 1.00 96.31 85 ALA A N 1
ATOM 671 C CA . ALA A 1 85 ? -8.555 3.586 -4.119 1.00 96.31 85 ALA A CA 1
ATOM 672 C C . ALA A 1 85 ? -9.616 3.395 -5.218 1.00 96.31 85 ALA A C 1
ATOM 674 O O . ALA A 1 85 ? -10.800 3.629 -4.989 1.00 96.31 85 ALA A O 1
ATOM 675 N N . ARG A 1 86 ? -9.225 2.919 -6.408 1.00 96.56 86 ARG A N 1
ATOM 676 C CA . ARG A 1 86 ? -10.173 2.599 -7.492 1.00 96.56 86 ARG A CA 1
ATOM 677 C C . ARG A 1 86 ? -11.048 1.388 -7.166 1.00 96.56 86 ARG A C 1
ATOM 679 O O . ARG A 1 86 ? -12.233 1.399 -7.486 1.00 96.56 86 ARG A O 1
ATOM 686 N N . VAL A 1 87 ? -10.493 0.368 -6.515 1.00 96.62 87 VAL A N 1
ATOM 687 C CA . VAL A 1 87 ? -11.272 -0.788 -6.044 1.00 96.62 87 VAL A CA 1
ATOM 688 C C . VAL A 1 87 ? -12.288 -0.354 -4.991 1.00 96.62 87 VAL A C 1
ATOM 690 O O . VAL A 1 87 ? -13.473 -0.622 -5.151 1.00 96.62 87 VAL A O 1
ATOM 693 N N . GLU A 1 88 ? -11.840 0.346 -3.950 1.00 95.88 88 GLU A N 1
ATOM 694 C CA . GLU A 1 88 ? -12.689 0.760 -2.830 1.00 95.88 88 GLU A CA 1
ATOM 695 C C . GLU A 1 88 ? -13.814 1.704 -3.270 1.00 95.88 88 GLU A C 1
ATOM 697 O O . GLU A 1 88 ? -14.980 1.452 -2.980 1.00 95.88 88 GLU A O 1
ATOM 702 N N . HIS A 1 89 ? -13.479 2.772 -3.998 1.00 96.31 89 HIS A N 1
ATOM 703 C CA . HIS A 1 89 ? -14.432 3.852 -4.277 1.00 96.31 89 HIS A CA 1
ATOM 704 C C . HIS A 1 89 ? -15.246 3.640 -5.554 1.00 96.31 89 HIS A C 1
ATOM 706 O O . HIS A 1 89 ? -16.260 4.306 -5.754 1.00 96.31 89 HIS A O 1
ATOM 712 N N . ARG A 1 90 ? -14.797 2.758 -6.456 1.00 95.88 90 ARG A N 1
ATOM 713 C CA . ARG A 1 90 ? -15.407 2.588 -7.788 1.00 95.88 90 ARG A CA 1
ATOM 714 C C . ARG A 1 90 ? -15.683 1.134 -8.170 1.00 95.88 90 ARG A C 1
ATOM 716 O O 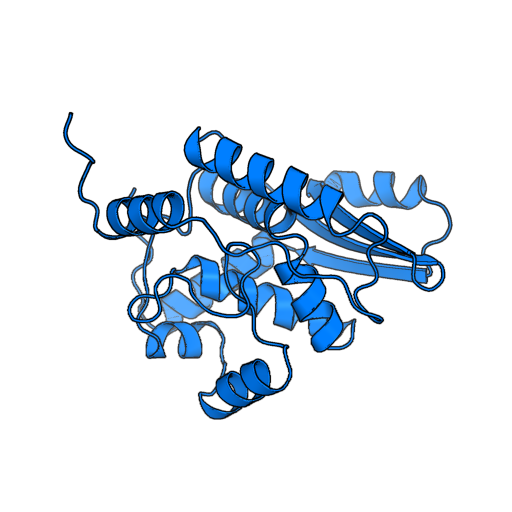. ARG A 1 90 ? -16.289 0.904 -9.213 1.00 95.88 90 ARG A O 1
ATOM 723 N N . GLY A 1 91 ? -15.259 0.157 -7.365 1.00 94.69 91 GLY A N 1
ATOM 724 C CA . GLY A 1 91 ? -15.451 -1.267 -7.660 1.00 94.69 91 GLY A CA 1
ATOM 725 C C . GLY A 1 91 ? -14.709 -1.740 -8.912 1.00 94.69 91 GLY A C 1
ATOM 726 O O . GLY A 1 91 ? -15.128 -2.702 -9.551 1.00 94.69 91 GLY A O 1
ATOM 727 N N . GLU A 1 92 ? -13.643 -1.044 -9.312 1.00 95.50 92 GLU A N 1
ATOM 728 C CA . GLU A 1 92 ? -12.944 -1.335 -10.562 1.00 95.50 92 GLU A CA 1
ATOM 729 C C . GLU A 1 92 ? -12.005 -2.546 -10.443 1.00 95.50 92 GLU A C 1
ATOM 731 O O . GLU A 1 92 ? -11.269 -2.700 -9.468 1.00 95.50 92 GLU A O 1
ATOM 736 N N . GLU A 1 93 ? -11.942 -3.369 -11.492 1.00 95.25 93 GLU A N 1
ATOM 737 C CA . GLU A 1 93 ? -11.002 -4.492 -11.575 1.00 95.25 93 GLU A CA 1
ATOM 738 C C . GLU A 1 93 ? -9.601 -4.025 -11.995 1.00 95.25 93 GLU A C 1
ATOM 740 O O . GLU A 1 93 ? -9.218 -4.076 -13.168 1.00 95.25 93 GLU A O 1
ATOM 745 N N . VAL A 1 94 ? -8.823 -3.542 -11.026 1.00 95.44 94 VAL A N 1
ATOM 746 C CA . VAL A 1 94 ? -7.468 -3.003 -11.234 1.00 95.44 94 VAL A CA 1
ATOM 747 C C . VAL A 1 94 ? -6.410 -3.960 -10.681 1.00 95.44 94 VAL A C 1
ATOM 749 O O . VAL A 1 94 ? -6.606 -4.615 -9.661 1.00 95.44 94 VAL A O 1
ATOM 752 N N . VAL A 1 95 ? -5.256 -4.046 -11.338 1.00 95.00 95 VAL A N 1
ATOM 753 C CA . VAL A 1 95 ? -4.099 -4.811 -10.855 1.00 95.00 95 VAL A CA 1
ATOM 754 C C . VAL A 1 95 ? -2.911 -3.903 -10.588 1.00 95.00 95 VAL A C 1
ATOM 756 O O . VAL A 1 95 ? -2.727 -2.896 -11.270 1.00 95.00 95 VAL A O 1
ATOM 759 N N . PHE A 1 96 ? -2.065 -4.307 -9.643 1.00 95.06 96 PHE A N 1
ATOM 760 C CA . PHE A 1 96 ? -0.708 -3.795 -9.498 1.00 95.06 96 PHE A CA 1
ATOM 761 C C . PHE A 1 96 ? 0.272 -4.842 -10.038 1.00 95.06 96 PHE A C 1
ATOM 763 O O . PHE A 1 96 ? 0.331 -5.964 -9.539 1.00 95.06 96 PHE A O 1
ATOM 770 N N . ALA A 1 97 ? 1.022 -4.495 -11.080 1.00 92.50 97 ALA A N 1
ATOM 771 C CA . ALA A 1 97 ? 1.929 -5.406 -11.767 1.00 92.50 97 ALA A CA 1
ATOM 772 C C . ALA A 1 97 ? 3.389 -5.003 -11.546 1.00 92.50 97 ALA A C 1
ATOM 774 O O . ALA A 1 97 ? 3.725 -3.820 -11.559 1.00 92.50 97 ALA A O 1
ATOM 775 N N . VAL A 1 98 ? 4.251 -6.006 -11.388 1.00 91.00 98 VAL A N 1
ATOM 776 C CA . VAL A 1 98 ? 5.698 -5.880 -11.197 1.00 91.00 98 VAL A CA 1
ATOM 777 C C . VAL A 1 98 ? 6.381 -6.805 -12.197 1.00 91.00 98 VAL A C 1
ATOM 779 O O . VAL A 1 98 ? 6.124 -8.007 -12.200 1.00 91.00 98 VAL A O 1
ATOM 782 N N . ALA A 1 99 ? 7.254 -6.273 -13.044 1.00 89.06 99 ALA A N 1
ATOM 783 C CA . ALA A 1 99 ? 7.936 -7.042 -14.077 1.00 89.06 99 ALA A CA 1
ATOM 784 C C . ALA A 1 99 ? 9.450 -6.829 -14.048 1.00 89.06 99 ALA A C 1
ATOM 786 O O . ALA A 1 99 ? 9.919 -5.715 -13.834 1.00 89.06 99 ALA A O 1
ATOM 787 N N . GLU A 1 100 ? 10.203 -7.891 -14.321 1.00 88.38 100 GLU A N 1
ATOM 788 C CA . GLU A 1 100 ? 11.635 -7.843 -14.619 1.00 88.38 100 GLU A CA 1
ATOM 789 C C . GLU A 1 100 ? 11.799 -7.986 -16.137 1.00 88.38 100 GLU A C 1
ATOM 791 O O . GLU A 1 100 ? 11.484 -9.038 -16.700 1.00 88.38 100 GLU A O 1
ATOM 796 N N . GLN A 1 101 ? 12.265 -6.932 -16.808 1.00 83.69 101 GLN A N 1
ATOM 797 C CA . GLN A 1 101 ? 12.526 -6.950 -18.253 1.00 83.69 101 GLN A CA 1
ATOM 798 C C . GLN A 1 101 ? 13.872 -7.618 -18.553 1.00 83.69 101 GLN A C 1
ATOM 800 O O . GLN A 1 101 ? 13.970 -8.495 -19.404 1.00 83.69 101 GLN A O 1
ATOM 805 N N . SER A 1 102 ? 14.908 -7.238 -17.809 1.00 81.88 102 SER A N 1
ATOM 806 C CA . SER A 1 102 ? 16.251 -7.815 -17.866 1.00 81.88 102 SER A CA 1
ATOM 807 C C . SER A 1 102 ? 16.884 -7.771 -16.478 1.00 81.88 102 SER A C 1
ATOM 809 O O . SER A 1 102 ? 16.295 -7.227 -15.546 1.00 81.88 102 SER A O 1
ATOM 811 N N . GLU A 1 103 ? 18.091 -8.318 -16.325 1.00 81.25 103 GLU A N 1
ATOM 812 C CA . GLU A 1 103 ? 18.813 -8.253 -15.050 1.00 81.25 103 GLU A CA 1
ATOM 813 C C . GLU A 1 103 ? 18.908 -6.809 -14.536 1.00 81.25 103 GLU A C 1
ATOM 815 O O . GLU A 1 103 ? 19.413 -5.923 -15.225 1.00 81.25 103 GLU A O 1
ATOM 820 N N . GLY A 1 104 ? 18.342 -6.576 -13.351 1.00 74.06 104 GLY A N 1
ATOM 821 C CA . GLY A 1 104 ? 18.307 -5.269 -12.694 1.00 74.06 104 GLY A CA 1
ATOM 822 C C . GLY A 1 104 ? 17.441 -4.196 -13.362 1.00 74.06 104 GLY A C 1
ATOM 823 O O . GLY A 1 104 ? 17.491 -3.039 -12.950 1.00 74.06 104 GLY A O 1
ATOM 824 N N . VAL A 1 105 ? 16.622 -4.551 -14.360 1.00 80.81 105 VAL A N 1
ATOM 825 C CA . VAL A 1 105 ? 15.669 -3.632 -15.002 1.00 80.81 105 VAL A CA 1
ATOM 826 C C . VAL A 1 105 ? 14.253 -4.058 -14.662 1.00 80.81 105 VAL A C 1
ATOM 828 O O . VAL A 1 105 ? 13.723 -5.031 -15.205 1.00 80.81 105 VAL A O 1
ATOM 831 N N . TRP A 1 106 ? 13.643 -3.298 -13.759 1.00 83.56 106 TRP A N 1
ATOM 832 C CA . TRP A 1 106 ? 12.316 -3.579 -13.238 1.00 83.56 106 TRP A CA 1
ATOM 833 C C . TRP A 1 106 ? 11.328 -2.475 -13.580 1.00 83.56 106 TRP A C 1
ATOM 835 O O . TRP A 1 106 ? 11.654 -1.288 -13.594 1.00 83.56 106 TRP A O 1
ATOM 845 N N . TRP A 1 107 ? 10.089 -2.887 -13.804 1.00 83.75 107 TRP A N 1
ATOM 846 C CA . TRP A 1 107 ? 8.955 -2.016 -14.050 1.00 83.75 107 TRP A CA 1
ATOM 847 C C . TRP A 1 107 ? 7.836 -2.337 -13.067 1.00 83.75 107 TRP A C 1
ATOM 849 O O . TRP A 1 107 ? 7.621 -3.498 -12.718 1.00 83.75 107 TRP A O 1
ATOM 859 N N . CYS A 1 108 ? 7.110 -1.306 -12.643 1.00 87.06 108 CYS A N 1
ATOM 860 C CA . CYS A 1 108 ? 5.877 -1.457 -11.886 1.00 87.06 108 CYS A CA 1
ATOM 861 C C . CYS A 1 108 ? 4.787 -0.573 -12.491 1.00 87.06 108 CYS A C 1
ATOM 863 O O . CYS A 1 108 ? 5.057 0.555 -12.915 1.00 87.06 108 CYS A O 1
ATOM 865 N N . GLY A 1 109 ? 3.549 -1.052 -12.481 1.00 87.62 109 GLY A N 1
ATOM 866 C CA . GLY A 1 109 ? 2.414 -0.307 -13.010 1.00 87.62 109 GLY A CA 1
ATOM 867 C C . GLY A 1 109 ? 1.090 -0.705 -12.387 1.00 87.62 109 GLY A C 1
ATOM 868 O O . GLY A 1 109 ? 0.982 -1.709 -11.689 1.00 87.62 109 GLY A O 1
ATOM 869 N N . THR A 1 110 ? 0.083 0.118 -12.652 1.00 93.00 110 THR A N 1
ATOM 870 C CA . THR A 1 110 ? -1.303 -0.101 -12.243 1.00 93.00 110 THR A CA 1
ATOM 871 C C . THR A 1 110 ? -2.211 0.081 -13.450 1.00 93.00 110 THR A C 1
ATOM 873 O O . THR A 1 110 ? -1.937 0.931 -14.302 1.00 93.00 110 THR A O 1
ATOM 876 N N . GLY A 1 111 ? -3.256 -0.732 -13.564 1.00 92.19 111 GLY A N 1
ATOM 877 C CA . GLY A 1 111 ? -4.195 -0.634 -14.676 1.00 92.19 111 GLY A CA 1
ATOM 878 C C . GLY A 1 111 ? -5.298 -1.690 -14.647 1.00 92.19 111 GLY A C 1
ATOM 879 O O . GLY A 1 111 ? -5.241 -2.614 -13.834 1.00 92.19 111 GLY A O 1
ATOM 880 N N . PRO A 1 112 ? -6.315 -1.561 -15.518 1.00 93.44 112 PRO A N 1
ATOM 881 C CA . PRO A 1 112 ? -7.412 -2.519 -15.598 1.00 93.44 112 PRO A CA 1
ATOM 882 C C . PRO A 1 112 ? -6.910 -3.933 -15.908 1.00 93.44 112 PRO A C 1
ATOM 884 O O . PRO A 1 112 ? -6.117 -4.121 -16.835 1.00 93.44 112 PRO A O 1
ATOM 887 N N . ALA A 1 113 ? -7.424 -4.934 -15.194 1.00 92.00 113 ALA A N 1
ATOM 888 C CA . ALA A 1 113 ? -7.039 -6.336 -15.360 1.00 92.00 113 ALA A CA 1
ATOM 889 C C . ALA A 1 113 ? -7.205 -6.814 -16.815 1.00 92.00 113 ALA A C 1
ATOM 891 O O . ALA A 1 113 ? -6.322 -7.468 -17.367 1.00 92.00 113 ALA A O 1
ATOM 892 N N . GLN A 1 114 ? -8.289 -6.397 -17.477 1.00 91.75 114 GLN A N 1
ATOM 893 C CA . GLN A 1 114 ? -8.585 -6.738 -18.873 1.00 91.75 114 GLN A CA 1
ATOM 894 C C . GLN A 1 114 ? -7.558 -6.210 -19.892 1.00 91.75 114 GLN A C 1
ATOM 896 O O . GLN A 1 114 ? -7.445 -6.754 -20.988 1.00 91.75 114 GLN A O 1
ATOM 901 N N . GLN A 1 115 ? -6.807 -5.155 -19.559 1.00 90.50 115 GLN A N 1
ATOM 902 C CA . GLN A 1 115 ? -5.781 -4.591 -20.446 1.00 90.50 115 GLN A CA 1
ATOM 903 C C . GLN A 1 115 ? -4.430 -5.298 -20.292 1.00 90.50 115 GLN A C 1
ATOM 905 O O . GLN A 1 115 ? -3.559 -5.152 -21.152 1.00 90.50 115 GLN A O 1
ATOM 910 N N . LEU A 1 116 ? -4.250 -6.087 -19.229 1.00 86.38 116 LEU A N 1
ATOM 911 C CA . LEU A 1 116 ? -2.987 -6.749 -18.932 1.00 86.38 116 LEU A CA 1
ATOM 912 C C . LEU A 1 116 ? -2.518 -7.701 -20.049 1.00 86.38 116 LEU A C 1
ATOM 914 O O . LEU A 1 116 ? -1.346 -7.605 -20.413 1.00 86.38 116 LEU A O 1
ATOM 918 N N . PRO A 1 117 ? -3.366 -8.563 -20.655 1.00 86.81 117 PRO A N 1
ATOM 919 C CA . PRO A 1 117 ? -2.920 -9.440 -21.740 1.00 86.81 117 PRO A CA 1
ATOM 920 C C . PRO A 1 117 ? -2.369 -8.661 -22.939 1.00 86.81 117 PRO A C 1
ATOM 922 O O . PRO A 1 117 ? -1.304 -8.992 -23.458 1.00 86.81 117 PRO A O 1
ATOM 925 N N . ALA A 1 118 ? -3.058 -7.588 -23.340 1.00 87.25 118 ALA A N 1
ATOM 926 C CA . ALA A 1 118 ? -2.621 -6.729 -24.436 1.00 87.25 118 ALA A CA 1
ATOM 927 C C . ALA A 1 118 ? -1.329 -5.976 -24.088 1.00 87.25 118 ALA A C 1
ATOM 929 O O . ALA A 1 118 ? -0.443 -5.856 -24.930 1.00 87.25 118 ALA A O 1
ATOM 930 N N . PHE A 1 119 ? -1.187 -5.498 -22.849 1.00 84.44 119 PHE A N 1
ATOM 931 C CA . PHE A 1 119 ? 0.052 -4.875 -22.389 1.00 84.44 119 PHE A CA 1
ATOM 932 C C . PHE A 1 119 ? 1.232 -5.849 -22.481 1.00 84.44 119 PHE A C 1
ATOM 934 O O . PHE A 1 119 ? 2.240 -5.510 -23.097 1.00 84.44 119 PHE A O 1
ATOM 941 N N . VAL A 1 120 ? 1.085 -7.062 -21.931 1.00 84.81 120 VAL A N 1
ATOM 942 C CA . VAL A 1 120 ? 2.131 -8.099 -21.913 1.00 84.81 120 VAL A CA 1
ATOM 943 C C . VAL A 1 120 ? 2.522 -8.527 -23.326 1.00 84.81 120 VAL A C 1
ATOM 945 O O . VAL A 1 120 ? 3.711 -8.653 -23.602 1.00 84.81 120 VAL A O 1
ATOM 948 N N . ALA A 1 121 ? 1.555 -8.686 -24.234 1.00 86.50 121 ALA A N 1
ATOM 949 C CA . ALA A 1 121 ? 1.818 -9.050 -25.628 1.00 86.50 121 ALA A CA 1
ATOM 950 C C . ALA A 1 121 ? 2.668 -8.010 -26.385 1.00 86.50 121 ALA A C 1
ATOM 952 O O . ALA A 1 121 ? 3.360 -8.364 -27.335 1.00 86.50 121 ALA A O 1
ATOM 953 N N . ASN A 1 122 ? 2.623 -6.743 -25.959 1.00 86.31 122 ASN A N 1
ATOM 954 C CA . ASN A 1 122 ? 3.378 -5.643 -26.562 1.00 86.31 122 ASN A CA 1
ATOM 955 C C . ASN A 1 122 ? 4.717 -5.357 -25.860 1.00 86.31 122 ASN A C 1
ATOM 957 O O . ASN A 1 122 ? 5.435 -4.446 -26.274 1.00 86.31 122 ASN A O 1
ATOM 961 N N . GLN A 1 123 ? 5.063 -6.090 -24.796 1.00 82.12 123 GLN A N 1
ATOM 962 C CA . GLN A 1 123 ? 6.363 -5.947 -24.145 1.00 82.12 123 GLN A CA 1
ATOM 963 C C . GLN A 1 123 ? 7.415 -6.848 -24.808 1.00 82.12 123 GLN A C 1
ATOM 965 O O . GLN A 1 123 ? 7.093 -7.949 -25.262 1.00 82.12 123 GLN A O 1
ATOM 970 N N . PRO A 1 124 ? 8.699 -6.442 -24.807 1.00 83.25 124 PRO A N 1
ATOM 971 C CA . PRO A 1 124 ? 9.798 -7.384 -24.989 1.00 83.25 124 PRO A CA 1
ATOM 972 C C . PRO A 1 124 ? 9.677 -8.561 -24.003 1.00 83.25 124 PRO A C 1
ATOM 974 O O . PRO A 1 124 ? 9.074 -8.391 -22.938 1.00 83.25 124 PRO A O 1
ATOM 977 N N . PRO A 1 125 ? 10.265 -9.736 -24.306 1.00 84.81 125 PRO A N 1
ATOM 978 C CA . PRO A 1 125 ? 10.212 -10.892 -23.417 1.00 84.81 125 PRO A CA 1
ATOM 979 C C . PRO A 1 125 ? 10.598 -10.525 -21.980 1.00 84.81 125 PRO A C 1
ATOM 981 O O . PRO A 1 125 ? 11.723 -10.108 -21.713 1.00 84.81 125 PRO A O 1
ATOM 984 N N . LEU A 1 126 ? 9.645 -10.673 -21.060 1.00 87.25 126 LEU A N 1
ATOM 985 C CA . LEU A 1 126 ? 9.852 -10.411 -19.640 1.00 87.25 126 LEU A CA 1
ATOM 986 C C . LEU A 1 126 ? 10.504 -11.638 -18.995 1.00 87.25 126 LEU A C 1
ATOM 988 O O . LEU A 1 126 ? 10.043 -12.763 -19.189 1.00 87.25 126 LEU A O 1
ATOM 992 N N . ARG A 1 127 ? 11.534 -11.433 -18.170 1.00 87.69 127 ARG A N 1
ATOM 993 C CA . ARG A 1 127 ? 12.113 -12.504 -17.337 1.00 87.69 127 ARG A CA 1
ATOM 994 C C . ARG A 1 127 ? 11.149 -12.950 -16.246 1.00 87.69 127 ARG A C 1
ATOM 996 O O . ARG A 1 127 ? 11.149 -14.117 -15.855 1.00 87.69 127 ARG A O 1
ATOM 1003 N N . ARG A 1 128 ? 10.362 -12.009 -15.723 1.00 88.31 128 ARG A N 1
ATOM 1004 C CA . ARG A 1 128 ? 9.387 -12.243 -14.658 1.00 88.31 128 ARG A CA 1
ATOM 1005 C C . ARG A 1 128 ? 8.247 -11.241 -14.751 1.00 88.31 128 ARG A C 1
ATOM 1007 O O . ARG A 1 128 ? 8.481 -10.070 -15.029 1.00 88.31 128 ARG A O 1
ATOM 1014 N N . LEU A 1 129 ? 7.039 -11.696 -14.439 1.00 90.50 129 LEU A N 1
ATOM 1015 C CA . LEU A 1 129 ? 5.868 -10.858 -14.207 1.00 90.50 129 LEU A CA 1
ATOM 1016 C C . LEU A 1 129 ? 5.147 -11.376 -12.960 1.00 90.50 129 LEU A C 1
ATOM 1018 O O . LEU A 1 129 ? 4.867 -12.568 -12.856 1.00 90.50 129 LEU A O 1
ATOM 1022 N N . VAL A 1 130 ? 4.871 -10.482 -12.019 1.00 92.62 130 VAL A N 1
ATOM 1023 C CA . VAL A 1 130 ? 4.124 -10.743 -10.787 1.00 92.62 130 VAL A CA 1
ATOM 1024 C C . VAL A 1 130 ? 2.959 -9.768 -10.734 1.00 92.62 130 VAL A C 1
ATOM 1026 O O . VAL A 1 130 ? 3.124 -8.585 -11.031 1.00 92.62 130 VAL A O 1
ATOM 1029 N N . ILE A 1 131 ? 1.779 -10.267 -10.383 1.00 93.12 131 ILE A N 1
ATOM 1030 C CA . ILE A 1 131 ? 0.536 -9.498 -10.391 1.00 93.12 131 ILE A CA 1
ATOM 1031 C C . ILE A 1 131 ? -0.079 -9.593 -9.001 1.00 93.12 131 ILE A C 1
ATOM 1033 O O . ILE A 1 131 ? -0.419 -10.686 -8.560 1.00 93.12 131 ILE A O 1
ATOM 1037 N N . ALA A 1 132 ? -0.257 -8.448 -8.353 1.00 94.56 132 ALA A N 1
ATOM 1038 C CA . ALA A 1 132 ? -1.092 -8.307 -7.173 1.00 94.56 132 ALA A CA 1
ATOM 1039 C C . ALA A 1 132 ? -2.500 -7.891 -7.626 1.00 94.56 132 ALA A C 1
ATOM 1041 O O . ALA A 1 132 ? -2.710 -6.786 -8.142 1.00 94.56 132 ALA A O 1
ATOM 1042 N N . ASN A 1 133 ? -3.467 -8.795 -7.470 1.00 95.31 133 ASN A N 1
ATOM 1043 C CA . ASN A 1 133 ? -4.865 -8.548 -7.821 1.00 95.31 133 ASN A CA 1
ATOM 1044 C C . ASN A 1 133 ? -5.529 -7.703 -6.721 1.00 95.31 133 ASN A C 1
ATOM 1046 O O . ASN A 1 133 ? -5.882 -8.222 -5.663 1.00 95.31 133 ASN A O 1
ATOM 1050 N N . ALA A 1 134 ? -5.678 -6.397 -6.955 1.00 95.94 134 ALA A N 1
ATOM 1051 C CA . ALA A 1 134 ? -6.161 -5.467 -5.937 1.00 95.94 134 ALA A CA 1
ATOM 1052 C C . ALA A 1 134 ? -7.585 -5.797 -5.431 1.00 95.94 134 ALA A C 1
ATOM 1054 O O . ALA A 1 134 ? -7.744 -5.851 -4.210 1.00 95.94 134 ALA A O 1
ATOM 1055 N N . PRO A 1 135 ? -8.583 -6.110 -6.290 1.00 96.69 135 PRO A N 1
ATOM 1056 C CA . PRO A 1 135 ? -9.894 -6.587 -5.842 1.00 96.69 135 PRO A CA 1
ATOM 1057 C C . PRO A 1 135 ? -9.824 -7.796 -4.909 1.00 96.69 135 PRO A C 1
ATOM 1059 O O . PRO A 1 135 ? -10.486 -7.824 -3.869 1.00 96.69 135 PRO A O 1
ATOM 1062 N N . GLN A 1 136 ? -8.999 -8.790 -5.251 1.00 96.81 136 GLN A N 1
ATOM 1063 C CA . GLN A 1 136 ? -8.850 -9.996 -4.441 1.00 96.81 136 GLN A CA 1
ATOM 1064 C C . GLN A 1 136 ? -8.220 -9.685 -3.080 1.00 96.81 136 GLN A C 1
ATOM 1066 O O . GLN A 1 136 ? -8.718 -10.157 -2.059 1.00 96.81 136 GLN A O 1
ATOM 1071 N N . LEU A 1 137 ? -7.151 -8.885 -3.051 1.00 96.69 137 LEU A N 1
ATOM 1072 C CA . LEU A 1 137 ? -6.467 -8.517 -1.807 1.00 96.69 137 LEU A CA 1
ATOM 1073 C C . LEU A 1 137 ? -7.346 -7.632 -0.910 1.00 96.69 137 LEU A C 1
ATOM 1075 O O . LEU A 1 137 ? -7.349 -7.809 0.307 1.00 96.69 137 LEU A O 1
ATOM 1079 N N . TYR A 1 138 ? -8.127 -6.723 -1.498 1.00 96.25 138 TYR A N 1
ATOM 1080 C CA . TYR A 1 138 ? -9.101 -5.910 -0.768 1.00 96.25 138 TYR A CA 1
ATOM 1081 C C . TYR A 1 138 ? -10.227 -6.774 -0.184 1.00 96.25 138 TYR A C 1
ATOM 1083 O O . TYR A 1 138 ? -10.520 -6.689 1.007 1.00 96.25 138 TYR A O 1
ATOM 1091 N N . SER A 1 139 ? -10.776 -7.696 -0.980 1.00 95.75 139 SER A N 1
ATOM 1092 C CA . SER A 1 139 ? -11.770 -8.667 -0.502 1.00 95.75 139 SER A CA 1
ATOM 1093 C C . SER A 1 139 ? -11.202 -9.548 0.613 1.00 95.75 139 SER A C 1
ATOM 1095 O O . SER A 1 139 ? -11.895 -9.890 1.569 1.00 95.75 139 SER A O 1
ATOM 1097 N N . GLU A 1 140 ? -9.928 -9.937 0.527 1.00 95.81 140 GLU A N 1
ATOM 1098 C CA . GLU A 1 140 ? -9.252 -10.683 1.587 1.00 95.81 140 GLU A CA 1
ATOM 1099 C C . GLU A 1 140 ? -9.150 -9.864 2.882 1.00 95.81 140 GLU A C 1
ATOM 1101 O O . GLU A 1 140 ? -9.438 -10.404 3.952 1.00 95.81 140 GLU A O 1
ATOM 1106 N N . LEU A 1 141 ? -8.801 -8.576 2.805 1.00 95.69 141 LEU A N 1
ATOM 1107 C CA . LEU A 1 141 ? -8.804 -7.679 3.965 1.00 95.69 141 LEU A CA 1
ATOM 1108 C C . LEU A 1 141 ? -10.196 -7.611 4.608 1.00 95.69 141 LEU A C 1
ATOM 1110 O O . LEU A 1 141 ? -10.303 -7.811 5.819 1.00 95.69 141 LEU A O 1
ATOM 1114 N N . GLN A 1 142 ? -11.243 -7.377 3.810 1.00 95.12 142 GLN A N 1
ATOM 1115 C CA . GLN A 1 142 ? -12.628 -7.301 4.289 1.00 95.12 142 GLN A CA 1
ATOM 1116 C C . GLN A 1 142 ? -13.044 -8.602 4.986 1.00 95.12 142 GLN A C 1
ATOM 1118 O O . GLN A 1 142 ? -13.435 -8.590 6.149 1.00 95.12 142 GLN A O 1
ATOM 1123 N N . ASN A 1 143 ? -12.811 -9.751 4.347 1.00 95.81 143 ASN A N 1
ATOM 1124 C CA . ASN A 1 143 ? -13.108 -11.061 4.932 1.00 95.81 143 ASN A CA 1
ATOM 1125 C C . ASN A 1 143 ? -12.359 -11.315 6.253 1.00 95.81 143 ASN A C 1
ATOM 1127 O O . ASN A 1 143 ? -12.869 -11.995 7.150 1.00 95.81 143 ASN A O 1
ATOM 1131 N N . ARG A 1 144 ? -11.117 -10.831 6.382 1.00 95.88 144 ARG A N 1
ATOM 1132 C CA . ARG A 1 144 ? -10.349 -10.936 7.633 1.00 95.88 144 ARG A CA 1
ATOM 1133 C C . ARG A 1 144 ? -10.919 -10.008 8.707 1.00 95.88 144 ARG A C 1
ATOM 1135 O O . ARG A 1 144 ? -11.014 -10.432 9.858 1.00 95.88 144 ARG A O 1
ATOM 1142 N N . ALA A 1 145 ? -11.322 -8.793 8.344 1.00 95.06 145 ALA A N 1
ATOM 1143 C CA . ALA A 1 145 ? -11.980 -7.856 9.249 1.00 95.06 145 ALA A CA 1
ATOM 1144 C C . ALA A 1 145 ? -13.304 -8.418 9.779 1.00 95.06 145 ALA A C 1
ATOM 1146 O O . ALA A 1 145 ? -13.497 -8.439 10.995 1.00 95.06 145 ALA A O 1
ATOM 1147 N N . ASP A 1 146 ? -14.136 -8.998 8.913 1.00 95.12 146 ASP A N 1
ATOM 1148 C CA . ASP A 1 146 ? -15.408 -9.622 9.292 1.00 95.12 146 ASP A CA 1
ATOM 1149 C C . ASP A 1 146 ? -15.209 -10.757 10.303 1.00 95.12 146 ASP A C 1
ATOM 1151 O O . ASP A 1 146 ? -15.870 -10.813 11.344 1.00 95.12 146 ASP A O 1
ATOM 1155 N N . LYS A 1 147 ? -14.229 -11.637 10.058 1.00 96.00 147 LYS A N 1
ATOM 1156 C CA . LYS A 1 147 ? -13.876 -12.728 10.986 1.00 96.00 147 LYS A CA 1
ATOM 1157 C C . LYS A 1 147 ? -13.421 -12.215 12.351 1.00 96.00 147 LYS A C 1
ATOM 1159 O O . LYS A 1 147 ? -13.679 -12.862 13.366 1.00 96.00 147 LYS A O 1
ATOM 1164 N N . LEU A 1 148 ? -12.742 -11.072 12.376 1.00 95.00 148 LEU A N 1
ATOM 1165 C CA . LEU A 1 148 ? -12.275 -10.412 13.594 1.00 95.00 148 LEU A CA 1
ATOM 1166 C C . LEU A 1 148 ? -13.323 -9.467 14.204 1.00 95.00 148 LEU A C 1
ATOM 1168 O O . LEU A 1 148 ? -13.080 -8.920 15.280 1.00 95.00 148 LEU A O 1
ATOM 1172 N N . ARG A 1 149 ? -14.491 -9.319 13.558 1.00 94.12 149 ARG A N 1
ATOM 1173 C CA . ARG A 1 149 ? -15.570 -8.387 13.918 1.00 94.12 149 ARG A CA 1
ATOM 1174 C C . ARG A 1 149 ? -15.098 -6.932 13.980 1.00 94.12 149 ARG A C 1
ATOM 1176 O O . ARG A 1 149 ? -15.468 -6.193 14.890 1.00 94.12 149 ARG A O 1
ATOM 1183 N N . PHE A 1 150 ? -14.240 -6.538 13.045 1.00 91.62 150 PHE A N 1
ATOM 1184 C CA . PHE A 1 150 ? -13.839 -5.146 12.880 1.00 91.62 150 PHE A CA 1
ATOM 1185 C C . PHE A 1 150 ? -14.828 -4.459 11.948 1.00 91.62 150 PHE A C 1
ATOM 1187 O O . PHE A 1 150 ? -14.988 -4.872 10.805 1.00 91.62 150 PHE A O 1
ATOM 1194 N N . ASP A 1 151 ? -15.491 -3.424 12.454 1.00 87.44 151 ASP A N 1
ATOM 1195 C CA . ASP A 1 151 ? -16.424 -2.631 11.665 1.00 87.44 151 ASP A CA 1
ATOM 1196 C C . ASP A 1 151 ? -15.654 -1.711 10.710 1.00 87.44 151 ASP A C 1
ATOM 1198 O O . ASP A 1 151 ? -14.994 -0.764 11.141 1.00 87.44 151 ASP A O 1
ATOM 1202 N N . LEU A 1 152 ? -15.724 -2.020 9.414 1.00 88.56 152 LEU A N 1
ATOM 1203 C CA . LEU A 1 152 ? -15.146 -1.200 8.350 1.00 88.56 152 LEU A CA 1
ATOM 1204 C C . LEU A 1 152 ? -16.155 -0.210 7.748 1.00 88.56 152 LEU A C 1
ATOM 1206 O O . LEU A 1 152 ? -15.788 0.568 6.881 1.00 88.56 152 LEU A O 1
ATOM 1210 N N . SER A 1 153 ? -17.420 -0.211 8.180 1.00 87.50 153 SER A N 1
ATOM 1211 C CA . SER A 1 153 ? -18.459 0.652 7.594 1.00 87.50 153 SER A CA 1
ATOM 1212 C C . SER A 1 153 ? -18.384 2.111 8.057 1.00 87.50 153 SER A C 1
ATOM 1214 O O . SER A 1 153 ? -19.029 2.983 7.481 1.00 87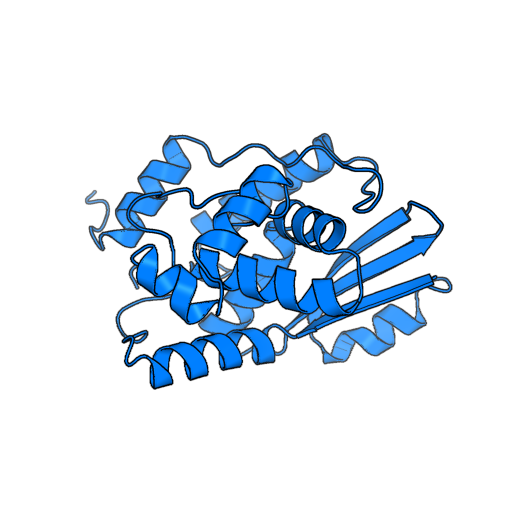.50 153 SER A O 1
ATOM 1216 N N . ALA A 1 154 ? -17.590 2.394 9.092 1.00 85.81 154 ALA A N 1
ATOM 1217 C CA . ALA A 1 154 ? -17.481 3.716 9.705 1.00 85.81 154 ALA A CA 1
ATOM 1218 C C . ALA A 1 154 ? -16.560 4.693 8.947 1.00 85.81 154 ALA A C 1
ATOM 1220 O O . ALA A 1 154 ? -16.467 5.865 9.321 1.00 85.81 154 ALA A O 1
ATOM 1221 N N . GLY A 1 155 ? -15.859 4.236 7.911 1.00 90.50 155 GLY A N 1
ATOM 1222 C CA . GLY A 1 155 ? -14.867 5.040 7.209 1.00 90.50 155 GLY A CA 1
ATOM 1223 C C . GLY A 1 155 ? -14.375 4.390 5.925 1.00 90.50 155 GLY A C 1
ATOM 1224 O O . GLY A 1 155 ? -14.801 3.298 5.568 1.00 90.50 155 GLY A O 1
ATOM 1225 N N . ASP A 1 156 ? -13.446 5.076 5.274 1.00 93.25 156 ASP A N 1
ATOM 1226 C CA . ASP A 1 156 ? -12.774 4.596 4.070 1.00 93.25 156 ASP A CA 1
ATOM 1227 C C . ASP A 1 156 ? -11.374 4.074 4.437 1.00 93.25 156 ASP A C 1
ATOM 1229 O O . ASP A 1 156 ? -10.755 4.518 5.414 1.00 93.25 156 ASP A O 1
ATOM 1233 N N . LEU A 1 157 ? -10.833 3.142 3.657 1.00 92.69 157 LEU A N 1
ATOM 1234 C CA . LEU A 1 157 ? -9.445 2.701 3.780 1.00 92.69 157 LEU A CA 1
ATOM 1235 C C . LEU A 1 157 ? -8.488 3.839 3.429 1.00 92.69 157 LEU A C 1
ATOM 1237 O O . LEU A 1 157 ? -7.453 3.996 4.089 1.00 92.69 157 LEU A O 1
ATOM 1241 N N . PHE A 1 158 ? -8.833 4.629 2.410 1.00 93.75 158 PHE A N 1
ATOM 1242 C CA . PHE A 1 158 ? -8.120 5.848 2.047 1.00 93.75 158 PHE A CA 1
ATOM 1243 C C . PHE A 1 158 ? -9.006 6.836 1.267 1.00 93.75 158 PHE A C 1
ATOM 1245 O O . PHE A 1 158 ? -10.210 6.647 1.128 1.00 93.75 158 PHE A O 1
ATOM 1252 N N . LEU A 1 159 ? -8.407 7.919 0.769 1.00 94.56 159 LEU A N 1
ATOM 1253 C CA . LEU A 1 159 ? -9.093 8.931 -0.035 1.00 94.56 159 LEU A CA 1
ATOM 1254 C C . LEU A 1 159 ? -9.492 8.400 -1.421 1.00 94.56 159 LEU A C 1
ATOM 1256 O O . LEU A 1 159 ? -8.784 7.576 -2.006 1.00 94.56 159 LEU A O 1
ATOM 1260 N N . ALA A 1 160 ? -10.585 8.943 -1.962 1.00 95.06 160 ALA A N 1
ATOM 1261 C CA . ALA A 1 160 ? -11.021 8.682 -3.328 1.00 95.06 160 ALA A CA 1
ATOM 1262 C C . ALA A 1 160 ? -9.944 9.105 -4.350 1.00 95.06 160 ALA A C 1
ATOM 1264 O O . ALA A 1 160 ? -9.228 10.083 -4.127 1.00 95.06 160 ALA A O 1
ATOM 1265 N N . PRO A 1 161 ? -9.826 8.413 -5.497 1.00 94.62 161 PRO A N 1
ATOM 1266 C CA . PRO A 1 161 ? -8.753 8.671 -6.463 1.00 94.62 161 PRO A CA 1
ATOM 1267 C C . PRO A 1 161 ? -8.827 10.051 -7.147 1.00 94.62 161 PRO A C 1
ATOM 1269 O O . PRO A 1 161 ? -7.825 10.518 -7.684 1.00 94.62 161 PRO A O 1
ATOM 1272 N N . ASP A 1 162 ? -9.993 10.698 -7.152 1.00 94.88 162 ASP A N 1
ATOM 1273 C CA . ASP A 1 162 ? -10.223 12.064 -7.644 1.00 94.88 162 ASP A CA 1
ATOM 1274 C C . ASP A 1 162 ? -10.176 13.140 -6.544 1.00 94.88 162 ASP A C 1
ATOM 1276 O O . ASP A 1 162 ? -10.307 14.328 -6.843 1.00 94.88 162 ASP A O 1
ATOM 1280 N N . ASP A 1 163 ? -9.935 12.754 -5.287 1.00 95.62 163 ASP A N 1
ATOM 1281 C CA . ASP A 1 163 ? -9.739 13.708 -4.199 1.00 95.62 163 ASP A CA 1
ATOM 1282 C C . ASP A 1 163 ? -8.476 14.566 -4.455 1.00 95.62 163 ASP A C 1
ATOM 1284 O O . ASP A 1 163 ? -7.402 14.021 -4.746 1.00 95.62 163 ASP A O 1
ATOM 1288 N N . PRO A 1 164 ? -8.545 15.906 -4.338 1.00 94.44 164 PRO A N 1
ATOM 1289 C CA . PRO A 1 164 ? -7.393 16.774 -4.577 1.00 94.44 164 PRO A CA 1
ATOM 1290 C C . PRO A 1 164 ? -6.166 16.456 -3.708 1.00 94.44 164 PRO A C 1
ATOM 1292 O O . PRO A 1 164 ? -5.035 16.571 -4.189 1.00 94.44 164 PRO A O 1
ATOM 1295 N N . LEU A 1 165 ? -6.360 16.043 -2.448 1.00 92.88 165 LEU A N 1
ATOM 1296 C CA . LEU A 1 165 ? -5.265 15.630 -1.565 1.00 92.88 165 LEU A CA 1
ATOM 1297 C C . LEU A 1 165 ? -4.662 14.310 -2.033 1.00 92.88 165 LEU A C 1
ATOM 1299 O O . LEU A 1 165 ? -3.438 14.188 -2.052 1.00 92.88 165 LEU A O 1
ATOM 1303 N N . PHE A 1 166 ? -5.495 13.356 -2.460 1.00 94.06 166 PHE A N 1
ATOM 1304 C CA . PHE A 1 166 ? -5.014 12.104 -3.039 1.00 94.06 166 PHE A CA 1
ATOM 1305 C C . PHE A 1 166 ? -4.107 12.382 -4.237 1.00 94.06 166 PHE A C 1
ATOM 1307 O O . PHE A 1 166 ? -2.945 11.969 -4.233 1.00 94.06 166 PHE A O 1
ATOM 1314 N N . ILE A 1 167 ? -4.616 13.135 -5.221 1.00 94.88 167 ILE A N 1
ATOM 1315 C CA . ILE A 1 167 ? -3.895 13.488 -6.452 1.00 94.88 167 ILE A CA 1
ATOM 1316 C C . ILE A 1 167 ? -2.579 14.188 -6.109 1.00 94.88 167 ILE A C 1
ATOM 1318 O O . ILE A 1 167 ? -1.527 13.807 -6.628 1.00 94.88 167 ILE A O 1
ATOM 1322 N N . SER A 1 168 ? -2.624 15.180 -5.216 1.00 93.81 168 SER A N 1
ATOM 1323 C CA . SER A 1 168 ? -1.438 15.911 -4.767 1.00 93.81 168 SER A CA 1
ATOM 1324 C C . SER A 1 168 ? -0.391 14.974 -4.162 1.00 93.81 168 SER A C 1
ATOM 1326 O O . SER A 1 168 ? 0.766 15.010 -4.581 1.00 93.81 168 SER A O 1
ATOM 1328 N N . TRP A 1 169 ? -0.784 14.096 -3.238 1.00 92.38 169 TRP A N 1
ATOM 1329 C CA . TRP A 1 169 ? 0.150 13.211 -2.543 1.00 92.38 169 TRP A CA 1
ATOM 1330 C C . TRP A 1 169 ? 0.763 12.157 -3.460 1.00 92.38 169 TRP A C 1
ATOM 1332 O O . TRP A 1 169 ? 1.972 11.931 -3.394 1.00 92.38 169 TRP A O 1
ATOM 1342 N N . VAL A 1 170 ? -0.024 11.517 -4.334 1.00 93.19 170 VAL A N 1
ATOM 1343 C CA . VAL A 1 170 ? 0.531 10.523 -5.270 1.00 93.19 170 VAL A CA 1
ATOM 1344 C C . VAL A 1 170 ? 1.430 11.169 -6.321 1.00 93.19 170 VAL A C 1
ATOM 1346 O O . VAL A 1 170 ? 2.410 10.552 -6.736 1.00 93.19 170 VAL A O 1
ATOM 1349 N N . THR A 1 171 ? 1.136 12.409 -6.723 1.00 92.75 171 THR A N 1
ATOM 1350 C CA . THR A 1 171 ? 1.955 13.167 -7.680 1.00 92.75 171 THR A CA 1
ATOM 1351 C C . THR A 1 171 ? 3.287 13.560 -7.056 1.00 92.75 171 THR A C 1
ATOM 1353 O O . THR A 1 171 ? 4.332 13.220 -7.605 1.00 92.75 171 THR A O 1
ATOM 1356 N N . GLU A 1 172 ? 3.262 14.170 -5.868 1.00 91.12 172 GLU A N 1
ATOM 1357 C CA . GLU A 1 172 ? 4.475 14.546 -5.136 1.00 91.12 172 GLU A CA 1
ATOM 1358 C C . GLU A 1 172 ? 5.363 13.319 -4.880 1.00 91.12 172 GLU A C 1
ATOM 1360 O O . GLU A 1 172 ? 6.569 13.334 -5.139 1.00 91.12 172 GLU A O 1
ATOM 1365 N N . PHE A 1 173 ? 4.758 12.215 -4.436 1.00 90.81 173 PHE A N 1
ATOM 1366 C CA . PHE A 1 173 ? 5.479 10.970 -4.205 1.00 90.81 173 PHE A CA 1
ATOM 1367 C C . PHE A 1 173 ? 6.111 10.421 -5.491 1.00 90.81 173 PHE A C 1
ATOM 1369 O O . PHE A 1 173 ? 7.263 9.980 -5.482 1.00 90.81 173 PHE A O 1
ATOM 1376 N N . ARG A 1 174 ? 5.377 10.448 -6.610 1.00 89.50 174 ARG A N 1
ATOM 1377 C CA . ARG A 1 174 ? 5.859 9.985 -7.917 1.00 89.50 174 ARG A CA 1
ATOM 1378 C C . ARG A 1 174 ? 7.065 10.791 -8.389 1.00 89.50 174 ARG A C 1
ATOM 1380 O O . ARG A 1 174 ? 8.061 10.189 -8.786 1.00 89.50 174 ARG A O 1
ATOM 1387 N N . GLU A 1 175 ? 6.999 12.116 -8.304 1.00 89.44 175 GLU A N 1
ATOM 1388 C CA . GLU A 1 175 ? 8.097 13.010 -8.690 1.00 89.44 175 GLU A CA 1
ATOM 1389 C C . GLU A 1 175 ? 9.353 12.749 -7.846 1.00 89.44 175 GLU A C 1
ATOM 1391 O O . GLU A 1 175 ? 10.458 12.599 -8.377 1.00 89.44 175 GLU A O 1
ATOM 1396 N N . GLN A 1 176 ? 9.184 12.607 -6.528 1.00 84.88 176 GLN A N 1
ATOM 1397 C CA . GLN A 1 176 ? 10.282 12.285 -5.614 1.00 84.88 176 GLN A CA 1
ATOM 1398 C C . GLN A 1 176 ? 10.891 10.909 -5.910 1.00 84.88 176 GLN A C 1
ATOM 1400 O O . GLN A 1 176 ? 12.117 10.761 -5.951 1.00 84.88 176 GLN A O 1
ATOM 1405 N N . ARG A 1 177 ? 10.049 9.897 -6.145 1.00 87.12 177 ARG A N 1
ATOM 1406 C CA . ARG A 1 177 ? 10.474 8.547 -6.529 1.00 87.12 177 ARG A CA 1
ATOM 1407 C C . ARG A 1 177 ? 11.294 8.578 -7.812 1.00 87.12 177 ARG A C 1
ATOM 1409 O O . ARG A 1 177 ? 12.379 8.008 -7.844 1.00 87.12 177 ARG A O 1
ATOM 1416 N N . GLU A 1 178 ? 10.812 9.247 -8.853 1.00 85.56 178 GLU A N 1
ATOM 1417 C CA . GLU A 1 178 ? 11.491 9.331 -10.153 1.00 85.56 178 GLU A CA 1
ATOM 1418 C C . GLU A 1 178 ? 12.833 10.067 -10.061 1.00 85.56 178 GLU A C 1
ATOM 1420 O O . GLU A 1 178 ? 13.814 9.649 -10.686 1.00 85.56 178 GLU A O 1
ATOM 1425 N N . ALA A 1 179 ? 12.928 11.089 -9.206 1.00 82.56 179 ALA A N 1
ATOM 1426 C CA . ALA A 1 179 ? 14.188 11.769 -8.920 1.00 82.56 179 ALA A CA 1
ATOM 1427 C C . ALA A 1 179 ? 15.213 10.857 -8.216 1.00 82.56 179 ALA A C 1
ATOM 1429 O O . ALA A 1 179 ? 16.405 10.909 -8.534 1.00 82.56 179 ALA A O 1
ATOM 1430 N N . LEU A 1 180 ? 14.765 10.012 -7.280 1.00 77.06 180 LEU A N 1
ATOM 1431 C CA . LEU A 1 180 ? 15.628 9.148 -6.461 1.00 77.06 180 LEU A CA 1
ATOM 1432 C C . LEU A 1 180 ? 15.947 7.789 -7.100 1.00 77.06 180 LEU A C 1
ATOM 1434 O O . LEU A 1 180 ? 16.973 7.191 -6.777 1.00 77.06 180 LEU A O 1
ATOM 1438 N N . GLN A 1 181 ? 15.083 7.296 -7.986 1.00 71.19 181 GLN A N 1
ATOM 1439 C CA . GLN A 1 181 ? 15.099 5.923 -8.496 1.00 71.19 181 GLN A CA 1
ATOM 1440 C C . GLN A 1 181 ? 15.222 5.865 -10.022 1.00 71.19 181 GLN A C 1
ATOM 1442 O O . GLN A 1 181 ? 14.624 5.000 -10.659 1.00 71.19 181 GLN A O 1
ATOM 1447 N N . ARG A 1 182 ? 16.039 6.749 -10.620 1.00 66.44 182 ARG A N 1
ATOM 1448 C CA . ARG A 1 182 ? 16.317 6.769 -12.076 1.00 66.44 182 ARG A CA 1
ATOM 1449 C C . ARG A 1 182 ? 16.647 5.389 -12.671 1.00 66.44 182 ARG A C 1
ATOM 1451 O O . ARG A 1 182 ? 16.436 5.179 -13.860 1.00 66.44 182 ARG A O 1
ATOM 1458 N N . LYS A 1 183 ? 17.155 4.456 -11.859 1.00 67.12 183 LYS A N 1
ATOM 1459 C CA . LYS A 1 183 ? 17.133 3.012 -12.122 1.00 67.12 183 LYS A CA 1
ATOM 1460 C C . LYS A 1 183 ? 16.522 2.317 -10.906 1.00 67.12 183 LYS A C 1
ATOM 1462 O O . LYS A 1 183 ? 17.043 2.474 -9.802 1.00 67.12 183 LYS A O 1
ATOM 1467 N N . PHE A 1 184 ? 15.423 1.590 -11.101 1.00 74.25 184 PHE A N 1
ATOM 1468 C CA . PHE A 1 184 ? 14.785 0.808 -10.046 1.00 74.25 184 PHE A CA 1
ATOM 1469 C C . PHE A 1 184 ? 15.202 -0.661 -10.153 1.00 74.25 184 PHE A C 1
ATOM 1471 O O . PHE A 1 184 ? 14.920 -1.319 -11.153 1.00 74.25 184 PHE A O 1
ATOM 1478 N N . ASP A 1 185 ? 15.839 -1.162 -9.096 1.00 76.56 185 ASP A N 1
ATOM 1479 C CA . ASP A 1 185 ? 16.147 -2.576 -8.912 1.00 76.56 185 ASP A CA 1
ATOM 1480 C C . ASP A 1 185 ? 15.754 -3.004 -7.481 1.00 76.56 185 ASP A C 1
ATOM 1482 O O . ASP A 1 185 ? 16.439 -2.660 -6.511 1.00 76.56 185 ASP A O 1
ATOM 1486 N N . PRO A 1 186 ? 14.648 -3.748 -7.304 1.00 76.25 186 PRO A N 1
ATOM 1487 C CA . PRO A 1 186 ? 14.203 -4.206 -5.999 1.00 76.25 186 PRO A CA 1
ATOM 1488 C C . PRO A 1 186 ? 15.130 -5.266 -5.387 1.00 76.25 186 PRO A C 1
ATOM 1490 O O . PRO A 1 186 ? 15.034 -5.501 -4.180 1.00 76.25 186 PRO A O 1
ATOM 1493 N N . LEU A 1 187 ? 16.011 -5.904 -6.170 1.00 77.81 187 LEU A N 1
ATOM 1494 C CA . LEU A 1 187 ? 16.964 -6.910 -5.687 1.00 77.81 187 LEU A CA 1
ATOM 1495 C C . LEU A 1 187 ? 18.250 -6.275 -5.151 1.00 77.81 187 LEU A C 1
ATOM 1497 O O . LEU A 1 187 ? 18.741 -6.699 -4.104 1.00 77.81 187 LEU A O 1
ATOM 1501 N N . HIS A 1 188 ? 18.769 -5.256 -5.839 1.00 68.56 188 HIS A N 1
ATOM 1502 C CA . HIS A 1 188 ? 20.051 -4.617 -5.503 1.00 68.56 188 HIS A CA 1
ATOM 1503 C C . HIS A 1 188 ? 19.905 -3.259 -4.801 1.00 68.56 188 HIS A C 1
ATOM 1505 O O . HIS A 1 188 ? 20.896 -2.663 -4.380 1.00 68.56 188 HIS A O 1
ATOM 1511 N N . GLY A 1 189 ? 18.663 -2.829 -4.571 1.00 63.41 189 GLY A N 1
ATOM 1512 C CA . GLY A 1 189 ? 18.317 -1.702 -3.719 1.00 63.41 189 GLY A CA 1
ATOM 1513 C C . GLY A 1 189 ? 18.056 -0.412 -4.491 1.00 63.41 189 GLY A C 1
ATOM 1514 O O . GLY A 1 189 ? 18.677 -0.103 -5.502 1.00 63.41 189 GLY A O 1
ATOM 1515 N N . GLY A 1 190 ? 17.135 0.380 -3.951 1.00 63.66 190 GLY A N 1
ATOM 1516 C CA . GLY A 1 190 ? 16.868 1.758 -4.339 1.00 63.66 190 GLY A CA 1
ATOM 1517 C C . GLY A 1 190 ? 16.580 2.558 -3.076 1.00 63.66 190 GLY A C 1
ATOM 1518 O O . GLY A 1 190 ? 16.083 2.005 -2.090 1.00 63.66 190 GLY A O 1
ATOM 1519 N N . ARG A 1 191 ? 16.913 3.853 -3.064 1.00 67.31 191 ARG A N 1
ATOM 1520 C CA . ARG A 1 191 ? 16.535 4.704 -1.930 1.00 67.31 191 ARG A CA 1
ATOM 1521 C C . ARG A 1 191 ? 15.013 4.760 -1.870 1.00 67.31 191 ARG A C 1
ATOM 1523 O O . ARG A 1 191 ? 14.366 5.075 -2.871 1.00 67.31 191 ARG A O 1
ATOM 1530 N N . ALA A 1 192 ? 14.455 4.426 -0.708 1.00 66.56 192 ALA A N 1
ATOM 1531 C CA . ALA A 1 192 ? 13.044 4.668 -0.469 1.00 66.56 192 ALA A CA 1
ATOM 1532 C C . ALA A 1 192 ? 12.790 6.179 -0.617 1.00 66.56 192 ALA A C 1
ATOM 1534 O O . ALA A 1 192 ? 13.630 6.974 -0.175 1.00 66.56 192 ALA A O 1
ATOM 1535 N N . PRO A 1 193 ? 11.685 6.580 -1.259 1.00 69.31 193 PRO A N 1
ATOM 1536 C CA . PRO A 1 193 ? 11.263 7.971 -1.244 1.00 69.31 193 PRO A CA 1
ATOM 1537 C C . PRO A 1 193 ? 11.101 8.461 0.204 1.00 69.31 193 PRO A C 1
ATOM 1539 O O . PRO A 1 193 ? 10.914 7.651 1.123 1.00 69.31 193 PRO A O 1
ATOM 1542 N N . PRO A 1 194 ? 11.265 9.772 0.440 1.00 72.38 194 PRO A N 1
ATOM 1543 C CA . PRO A 1 194 ? 11.191 10.320 1.782 1.00 72.38 194 PRO A CA 1
ATOM 1544 C C . PRO A 1 194 ? 9.797 10.085 2.373 1.00 72.38 194 PRO A C 1
ATOM 1546 O O . PRO A 1 194 ? 8.800 9.976 1.663 1.00 72.38 194 PRO A O 1
ATOM 1549 N N . ARG A 1 195 ? 9.737 9.993 3.705 1.00 76.00 195 ARG A N 1
ATOM 1550 C CA . ARG A 1 195 ? 8.461 9.893 4.422 1.00 76.00 195 ARG A CA 1
ATOM 1551 C C . ARG A 1 195 ? 7.625 11.160 4.187 1.00 76.00 195 ARG A C 1
ATOM 1553 O O . ARG A 1 195 ? 8.217 12.223 3.981 1.00 76.00 195 ARG A O 1
ATOM 1560 N N . PRO A 1 196 ? 6.291 11.085 4.333 1.00 80.38 196 PRO A N 1
ATOM 1561 C CA . PRO A 1 196 ? 5.439 12.262 4.253 1.00 80.38 196 PRO A CA 1
ATOM 1562 C C . PRO A 1 196 ? 5.876 13.407 5.160 1.00 80.38 196 PRO A C 1
ATOM 1564 O O . PRO A 1 196 ? 6.335 13.205 6.294 1.00 80.38 196 PRO A O 1
ATOM 1567 N N . SER A 1 197 ? 5.693 14.624 4.658 1.00 82.56 197 SER A N 1
ATOM 1568 C CA . SER A 1 197 ? 6.028 15.858 5.362 1.00 82.56 197 SER A CA 1
ATOM 1569 C C . SER A 1 197 ? 5.202 16.015 6.643 1.00 82.56 197 SER A C 1
ATOM 1571 O O . SER A 1 197 ? 4.137 15.421 6.807 1.00 82.56 197 SER A O 1
ATOM 1573 N N . ALA A 1 198 ? 5.664 16.845 7.585 1.00 84.69 198 ALA A N 1
ATOM 1574 C CA . ALA A 1 198 ? 4.902 17.131 8.806 1.00 84.69 198 ALA A CA 1
ATOM 1575 C C . ALA A 1 198 ? 3.489 17.671 8.504 1.00 84.69 198 ALA A C 1
ATOM 1577 O O . ALA A 1 198 ? 2.541 17.348 9.215 1.00 84.69 198 ALA A O 1
ATOM 1578 N N . GLN A 1 199 ? 3.341 18.438 7.420 1.00 85.50 199 GLN A N 1
ATOM 1579 C CA . GLN A 1 199 ? 2.052 18.944 6.959 1.00 85.50 199 GLN A CA 1
ATOM 1580 C C . GLN A 1 199 ? 1.126 17.812 6.492 1.00 85.50 199 GLN A C 1
ATOM 1582 O O . GLN A 1 199 ? -0.032 17.776 6.899 1.00 85.50 199 GLN A O 1
ATOM 1587 N N . GLN A 1 200 ? 1.635 16.864 5.700 1.00 85.44 200 GLN A N 1
ATOM 1588 C CA . GLN A 1 200 ? 0.868 15.691 5.259 1.00 85.44 200 GLN A CA 1
ATOM 1589 C C . GLN A 1 200 ? 0.465 14.806 6.444 1.00 85.44 200 GLN A C 1
ATOM 1591 O O . GLN A 1 200 ? -0.683 14.380 6.535 1.00 85.44 200 GLN A O 1
ATOM 1596 N N . ARG A 1 201 ? 1.377 14.590 7.402 1.00 85.75 201 ARG A N 1
ATOM 1597 C CA . ARG A 1 201 ? 1.081 13.835 8.631 1.00 85.75 201 ARG A CA 1
ATOM 1598 C C . ARG A 1 201 ? -0.038 14.482 9.443 1.00 85.75 201 ARG A C 1
ATOM 1600 O O . ARG A 1 201 ? -0.977 13.797 9.831 1.00 85.75 201 ARG A O 1
ATOM 1607 N N . LYS A 1 202 ? 0.011 15.804 9.620 1.00 86.56 202 LYS A N 1
ATOM 1608 C CA . LYS A 1 202 ? -1.052 16.554 10.300 1.00 86.56 202 LYS A CA 1
ATOM 1609 C C . LYS A 1 202 ? -2.389 16.452 9.557 1.00 86.56 202 LYS A C 1
ATOM 1611 O O . LYS A 1 202 ? -3.421 16.272 10.191 1.00 86.56 202 LYS A O 1
ATOM 1616 N N . ALA A 1 203 ? -2.385 16.538 8.226 1.00 87.31 203 ALA A N 1
ATOM 1617 C CA . ALA A 1 203 ? -3.601 16.369 7.428 1.00 87.31 203 ALA A CA 1
ATOM 1618 C C . ALA A 1 203 ? -4.211 14.965 7.596 1.00 87.31 203 ALA A C 1
ATOM 1620 O O . ALA A 1 203 ? -5.422 14.839 7.755 1.00 87.31 203 ALA A O 1
ATOM 1621 N N . LEU A 1 204 ? -3.379 13.919 7.646 1.00 88.19 204 LEU A N 1
ATOM 1622 C CA . LEU A 1 204 ? -3.827 12.552 7.925 1.00 88.19 204 LEU A CA 1
ATOM 1623 C C . LEU A 1 204 ? -4.441 12.399 9.311 1.00 88.19 204 LEU A C 1
ATOM 1625 O O . LEU A 1 204 ? -5.478 11.759 9.441 1.00 88.19 204 LEU A O 1
ATOM 1629 N N . GLU A 1 205 ? -3.837 12.996 10.337 1.00 87.25 205 GLU A N 1
ATOM 1630 C CA . GLU A 1 205 ? -4.404 12.976 11.689 1.00 87.25 205 GLU A CA 1
ATOM 1631 C C . GLU A 1 205 ? -5.799 13.608 11.725 1.00 87.25 205 GLU A C 1
ATOM 1633 O O . GLU A 1 205 ? -6.691 13.076 12.384 1.00 87.25 205 GLU A O 1
ATOM 1638 N N . VAL A 1 206 ? -6.009 14.701 10.988 1.00 88.50 206 VAL A N 1
ATOM 1639 C CA . VAL A 1 206 ? -7.310 15.378 10.877 1.00 88.50 206 VAL A CA 1
ATOM 1640 C C . VAL A 1 206 ? -8.337 14.474 10.185 1.00 88.50 206 VAL A C 1
ATOM 1642 O O . VAL A 1 206 ? -9.418 14.248 10.733 1.00 88.50 206 VAL A O 1
ATOM 1645 N N . LEU A 1 207 ? -7.973 13.886 9.038 1.00 89.56 207 LEU A N 1
ATOM 1646 C CA . LEU A 1 207 ? -8.823 12.955 8.281 1.00 89.56 207 LEU A CA 1
ATOM 1647 C C . LEU A 1 207 ? -9.167 11.685 9.077 1.00 89.56 207 LEU A C 1
ATOM 1649 O O . LEU A 1 207 ? -10.284 11.179 8.979 1.00 89.56 207 LEU A O 1
ATOM 1653 N N . ALA A 1 208 ? -8.230 11.189 9.885 1.00 83.69 208 ALA A N 1
ATOM 1654 C CA . ALA A 1 208 ? -8.408 10.017 10.738 1.00 83.69 208 ALA A CA 1
ATOM 1655 C C . ALA A 1 208 ? -9.261 10.299 11.987 1.00 83.69 208 ALA A C 1
ATOM 1657 O O . ALA A 1 208 ? -9.962 9.415 12.472 1.00 83.69 208 ALA A O 1
ATOM 1658 N N . CYS A 1 209 ? -9.211 11.518 12.534 1.00 79.44 209 CYS A N 1
ATOM 1659 C CA . CYS A 1 209 ? -10.015 11.897 13.701 1.00 79.44 209 CYS A CA 1
ATOM 1660 C C . CYS A 1 209 ? -11.449 12.328 13.341 1.00 79.44 209 CYS A C 1
ATOM 1662 O O . CYS A 1 209 ? -12.231 12.605 14.248 1.00 79.44 209 CYS A O 1
ATOM 1664 N N . GLY A 1 210 ? -11.800 12.423 12.051 1.00 63.06 210 GLY A N 1
ATOM 1665 C CA . GLY A 1 210 ? -13.127 12.862 11.601 1.00 63.06 210 GLY A CA 1
ATOM 1666 C C . GLY A 1 210 ? -13.450 14.326 11.924 1.00 63.06 210 GLY A C 1
ATOM 1667 O O . GLY A 1 210 ? -14.600 14.745 11.806 1.00 63.06 210 GLY A O 1
ATOM 1668 N N . VAL A 1 211 ? -12.455 15.117 12.332 1.00 46.94 211 VAL A N 1
ATOM 1669 C CA . VAL A 1 211 ? -12.635 16.547 12.575 1.00 46.94 211 VAL A CA 1
A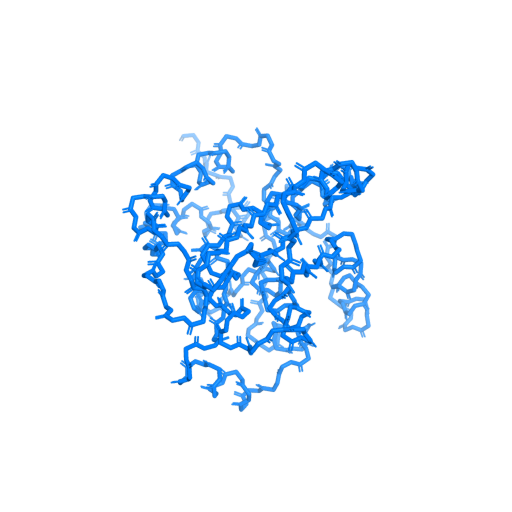TOM 1670 C C . VAL A 1 211 ? -12.495 17.226 11.225 1.00 46.94 211 VAL A C 1
ATOM 1672 O O . VAL A 1 211 ? -11.392 17.326 10.697 1.00 46.94 211 VAL A O 1
ATOM 1675 N N . ALA A 1 212 ? -13.607 17.667 10.638 1.00 37.88 212 ALA A N 1
ATOM 1676 C CA . ALA A 1 212 ? -13.546 18.592 9.517 1.00 37.88 212 ALA A CA 1
ATOM 1677 C C . ALA A 1 212 ? -12.617 19.746 9.918 1.00 37.88 212 ALA A C 1
ATOM 1679 O O . ALA A 1 212 ? -12.824 20.364 10.966 1.00 37.88 212 ALA A O 1
ATOM 1680 N N . ALA A 1 213 ? -11.575 20.002 9.126 1.00 37.78 213 ALA A N 1
ATOM 1681 C CA . ALA A 1 213 ? -10.842 21.251 9.226 1.00 37.78 213 ALA A CA 1
ATOM 1682 C C . ALA A 1 213 ? -11.876 22.369 9.027 1.00 37.78 213 ALA A C 1
ATOM 1684 O O . ALA A 1 213 ? -12.370 22.572 7.919 1.00 37.78 213 ALA A O 1
ATOM 1685 N N . GLY A 1 214 ? -12.305 22.979 10.132 1.00 28.23 214 GLY A N 1
ATOM 1686 C CA . GLY A 1 214 ? -13.204 24.122 10.110 1.00 28.23 214 GLY A CA 1
ATOM 1687 C C . GLY A 1 214 ? -12.537 25.297 9.388 1.00 28.23 214 GLY A C 1
ATOM 1688 O O . GLY A 1 214 ? -11.305 25.343 9.361 1.00 28.23 214 GLY A O 1
ATOM 1689 N N . PRO A 1 215 ? -13.350 26.180 8.785 1.00 37.78 215 PRO A N 1
ATOM 1690 C CA . PRO A 1 215 ? -12.926 27.224 7.848 1.00 37.78 215 PRO A CA 1
ATOM 1691 C C . PRO A 1 215 ? -11.850 28.168 8.391 1.00 37.78 215 PRO A C 1
ATOM 1693 O O . PRO A 1 215 ? -11.834 28.422 9.618 1.00 37.78 215 PRO A O 1
#